Protein AF-0000000086891174 (afdb_homodimer)

Structure (mmCIF, N/CA/C/O backbone):
data_AF-0000000086891174-model_v1
#
loop_
_entity.id
_entity.type
_entity.pdbx_description
1 polymer 'Snake venom vascular endothelial growth factor toxin ICPP-like'
#
loop_
_atom_site.group_PDB
_atom_site.id
_atom_site.type_symbol
_atom_site.label_atom_id
_atom_site.label_alt_id
_atom_site.label_comp_id
_atom_site.label_asym_id
_atom_site.label_entity_id
_atom_site.label_seq_id
_atom_site.pdbx_PDB_ins_code
_atom_site.Cartn_x
_atom_site.Cartn_y
_atom_site.Cartn_z
_atom_site.occupancy
_atom_site.B_iso_or_equiv
_atom_site.auth_seq_id
_atom_site.auth_comp_id
_atom_site.auth_asym_id
_atom_site.auth_atom_id
_atom_site.pdbx_PDB_model_num
ATOM 1 N N . MET A 1 1 ? -93.25 -56.375 -44.312 1 25.72 1 MET A N 1
ATOM 2 C CA . MET A 1 1 ? -92.938 -55.219 -43.5 1 25.72 1 MET A CA 1
ATOM 3 C C . MET A 1 1 ? -91.688 -55.438 -42.688 1 25.72 1 MET A C 1
ATOM 5 O O . MET A 1 1 ? -90.812 -54.531 -42.594 1 25.72 1 MET A O 1
ATOM 9 N N . GLU A 1 2 ? -91.562 -56.312 -41.75 1 29.73 2 GLU A N 1
ATOM 10 C CA . GLU A 1 2 ? -91.062 -56.094 -40.406 1 29.73 2 GLU A CA 1
ATOM 11 C C . GLU A 1 2 ? -89.562 -56.312 -40.344 1 29.73 2 GLU A C 1
ATOM 13 O O . GLU A 1 2 ? -88.938 -55.875 -39.375 1 29.73 2 GLU A O 1
ATOM 18 N N . ARG A 1 3 ? -88.938 -57.156 -41.125 1 31.36 3 ARG A N 1
ATOM 19 C CA . ARG A 1 3 ? -87.875 -57.906 -40.469 1 31.36 3 ARG A CA 1
ATOM 20 C C . ARG A 1 3 ? -86.625 -57.094 -40.406 1 31.36 3 ARG A C 1
ATOM 22 O O . ARG A 1 3 ? -85.5 -57.656 -40.312 1 31.36 3 ARG A O 1
ATOM 29 N N . GLY A 1 4 ? -86.812 -55.688 -40.781 1 33.69 4 GLY A N 1
ATOM 30 C CA . GLY A 1 4 ? -85.438 -55.219 -41.062 1 33.69 4 GLY A CA 1
ATOM 31 C C . GLY A 1 4 ? -84.5 -55.406 -39.938 1 33.69 4 GLY A C 1
ATOM 32 O O . GLY A 1 4 ? -84.938 -55.5 -38.75 1 33.69 4 GLY A O 1
ATOM 33 N N . LEU A 1 5 ? -83.25 -55.938 -40.25 1 37.16 5 LEU A N 1
ATOM 34 C CA . LEU A 1 5 ? -82 -56.375 -39.688 1 37.16 5 LEU A CA 1
ATOM 35 C C . LEU A 1 5 ? -81.375 -55.312 -38.812 1 37.16 5 LEU A C 1
ATOM 37 O O . LEU A 1 5 ? -81.438 -54.125 -39.125 1 37.16 5 LEU A O 1
ATOM 41 N N . THR A 1 6 ? -81.062 -55.562 -37.5 1 34.69 6 THR A N 1
ATOM 42 C CA . THR A 1 6 ? -80.562 -55.156 -36.219 1 34.69 6 THR A CA 1
ATOM 43 C C . THR A 1 6 ? -79.125 -54.656 -36.344 1 34.69 6 THR A C 1
ATOM 45 O O . THR A 1 6 ? -78.5 -54.312 -35.344 1 34.69 6 THR A O 1
ATOM 48 N N . ARG A 1 7 ? -78.375 -54.594 -37.5 1 34.25 7 ARG A N 1
ATOM 49 C CA . ARG A 1 7 ? -76.938 -54.625 -37.188 1 34.25 7 ARG A CA 1
ATOM 50 C C . ARG A 1 7 ? -76.562 -53.438 -36.344 1 34.25 7 ARG A C 1
ATOM 52 O O . ARG A 1 7 ? -76.938 -52.312 -36.656 1 34.25 7 ARG A O 1
ATOM 59 N N . ARG A 1 8 ? -76.188 -53.594 -35 1 32.19 8 ARG A N 1
ATOM 60 C CA . ARG A 1 8 ? -75.562 -52.906 -33.906 1 32.19 8 ARG A CA 1
ATOM 61 C C . ARG A 1 8 ? -74.312 -52.188 -34.344 1 32.19 8 ARG A C 1
ATOM 63 O O . ARG A 1 8 ? -73.375 -52.812 -34.875 1 32.19 8 ARG A O 1
ATOM 70 N N . SER A 1 9 ? -74.375 -50.906 -34.969 1 36.09 9 SER A N 1
ATOM 71 C CA . SER A 1 9 ? -73.312 -49.969 -35.219 1 36.09 9 SER A CA 1
ATOM 72 C C . SER A 1 9 ? -72.438 -49.75 -33.969 1 36.09 9 SER A C 1
ATOM 74 O O . SER A 1 9 ? -72.938 -49.344 -32.906 1 36.09 9 SER A O 1
ATOM 76 N N . PHE A 1 10 ? -71.438 -50.562 -33.688 1 37.44 10 PHE A N 1
ATOM 77 C CA . PHE A 1 10 ? -70.375 -50.406 -32.719 1 37.44 10 PHE A CA 1
ATOM 78 C C . PHE A 1 10 ? -69.812 -49 -32.75 1 37.44 10 PHE A C 1
ATOM 80 O O . PHE A 1 10 ? -69.375 -48.5 -33.812 1 37.44 10 PHE A O 1
ATOM 87 N N . LEU A 1 11 ? -70.25 -48.031 -31.906 1 34.91 11 LEU A N 1
ATOM 88 C CA . LEU A 1 11 ? -69.812 -46.719 -31.422 1 34.91 11 LEU A CA 1
ATOM 89 C C . LEU A 1 11 ? -68.375 -46.75 -30.984 1 34.91 11 LEU A C 1
ATOM 91 O O . LEU A 1 11 ? -68 -47.375 -29.984 1 34.91 11 LEU A O 1
ATOM 95 N N . ARG A 1 12 ? -67.438 -46.875 -31.922 1 37.25 12 ARG A N 1
ATOM 96 C CA . ARG A 1 12 ? -66 -46.719 -31.609 1 37.25 12 ARG A CA 1
ATOM 97 C C . ARG A 1 12 ? -65.75 -45.375 -30.969 1 37.25 12 ARG A C 1
ATOM 99 O O . ARG A 1 12 ? -66 -44.312 -31.562 1 37.25 12 ARG A O 1
ATOM 106 N N . LEU A 1 13 ? -65.938 -45.156 -29.672 1 37.25 13 LEU A N 1
ATOM 107 C CA . LEU A 1 13 ? -65.5 -44.031 -28.875 1 37.25 13 LEU A CA 1
ATOM 108 C C . LEU A 1 13 ? -64 -43.812 -29.031 1 37.25 13 LEU A C 1
ATOM 110 O O . LEU A 1 13 ? -63.188 -44.656 -28.656 1 37.25 13 LEU A O 1
ATOM 114 N N . LEU A 1 14 ? -63.5 -43 -30.062 1 34.03 14 LEU A N 1
ATOM 115 C CA . LEU A 1 14 ? -62.188 -42.5 -30.344 1 34.03 14 LEU A CA 1
ATOM 116 C C . LEU A 1 14 ? -61.688 -41.625 -29.172 1 34.03 14 LEU A C 1
ATOM 118 O O . LEU A 1 14 ? -62.219 -40.562 -28.906 1 34.03 14 LEU A O 1
ATOM 122 N N . LEU A 1 15 ? -61.312 -42.188 -28 1 39.47 15 LEU A N 1
ATOM 123 C CA . LEU A 1 15 ? -60.688 -41.5 -26.906 1 39.47 15 LEU A CA 1
ATOM 124 C C . LEU A 1 15 ? -59.375 -40.844 -27.375 1 39.47 15 LEU A C 1
ATOM 126 O O . LEU A 1 15 ? -58.438 -41.531 -27.797 1 39.47 15 LEU A O 1
ATOM 130 N N . LEU A 1 16 ? -59.438 -39.594 -27.953 1 36.22 16 LEU A N 1
ATOM 131 C CA . LEU A 1 16 ? -58.281 -38.719 -28.281 1 36.22 16 LEU A CA 1
ATOM 132 C C . LEU A 1 16 ? -57.5 -38.375 -27.031 1 36.22 16 LEU A C 1
ATOM 134 O O . LEU A 1 16 ? -58.031 -37.656 -26.156 1 36.22 16 LEU A O 1
ATOM 138 N N . VAL A 1 17 ? -56.75 -39.281 -26.453 1 40.25 17 VAL A N 1
ATOM 139 C CA . VAL A 1 17 ? -55.844 -38.969 -25.375 1 40.25 17 VAL A CA 1
ATOM 140 C C . VAL A 1 17 ? -54.844 -37.875 -25.812 1 40.25 17 VAL A C 1
ATOM 142 O O . VAL A 1 17 ? -54.062 -38.094 -26.75 1 40.25 17 VAL A O 1
ATOM 145 N N . LEU A 1 18 ? -55.219 -36.562 -25.609 1 40.97 18 LEU A N 1
ATOM 146 C CA . LEU A 1 18 ? -54.344 -35.406 -25.734 1 40.97 18 LEU A CA 1
ATOM 147 C C . LEU A 1 18 ? -53.094 -35.531 -24.844 1 40.97 18 LEU A C 1
ATOM 149 O O . LEU A 1 18 ? -53.219 -35.594 -23.625 1 40.97 18 LEU A O 1
ATOM 153 N N . THR A 1 19 ? -52.156 -36.375 -25.234 1 43.88 19 THR A N 1
ATOM 154 C CA . THR A 1 19 ? -50.875 -36.438 -24.547 1 43.88 19 THR A CA 1
ATOM 155 C C . THR A 1 19 ? -50.156 -35.062 -24.641 1 43.88 19 THR A C 1
ATOM 157 O O . THR A 1 19 ? -49.75 -34.656 -25.734 1 43.88 19 THR A O 1
ATOM 160 N N . ALA A 1 20 ? -50.688 -34 -24.078 1 42.69 20 ALA A N 1
ATOM 161 C CA . ALA A 1 20 ? -49.844 -32.781 -23.953 1 42.69 20 ALA A CA 1
ATOM 162 C C . ALA A 1 20 ? -48.562 -33.062 -23.219 1 42.69 20 ALA A C 1
ATOM 164 O O . ALA A 1 20 ? -48.562 -33.406 -22.031 1 42.69 20 ALA A O 1
ATOM 165 N N . ILE A 1 21 ? -47.625 -33.812 -23.891 1 44.72 21 ILE A N 1
ATOM 166 C CA . ILE A 1 21 ? -46.281 -33.938 -23.359 1 44.72 21 ILE A CA 1
ATOM 167 C C . ILE A 1 21 ? -45.719 -32.531 -23.062 1 44.72 21 ILE A C 1
ATOM 169 O O . ILE A 1 21 ? -45.688 -31.672 -23.938 1 44.72 21 ILE A O 1
ATOM 173 N N . GLY A 1 22 ? -46.125 -31.953 -21.875 1 45.16 22 GLY A N 1
ATOM 174 C CA . GLY A 1 22 ? -45.438 -30.766 -21.375 1 45.16 22 GLY A CA 1
ATOM 175 C C . GLY A 1 22 ? -43.938 -30.812 -21.578 1 45.16 22 GLY A C 1
ATOM 176 O O . GLY A 1 22 ? -43.25 -31.703 -21.062 1 45.16 22 GLY A O 1
ATOM 177 N N . GLN A 1 23 ? -43.5 -30.422 -22.828 1 49 23 GLN A N 1
ATOM 178 C CA . GLN A 1 23 ? -42.062 -30.188 -23.047 1 49 23 GLN A CA 1
ATOM 179 C C . GLN A 1 23 ? -41.5 -29.234 -22 1 49 23 GLN A C 1
ATOM 181 O O . GLN A 1 23 ? -41.938 -28.078 -21.906 1 49 23 GLN A O 1
ATOM 186 N N . THR A 1 24 ? -41.375 -29.641 -20.766 1 49.69 24 THR A N 1
ATOM 187 C CA . THR A 1 24 ? -40.562 -28.781 -19.938 1 49.69 24 THR A CA 1
ATOM 188 C C . THR A 1 24 ? -39.219 -28.5 -20.594 1 49.69 24 THR A C 1
ATOM 190 O O . THR A 1 24 ? -38.531 -29.422 -21 1 49.69 24 THR A O 1
ATOM 193 N N . SER A 1 25 ? -39.188 -27.547 -21.516 1 52.09 25 SER A N 1
ATOM 194 C CA . SER A 1 25 ? -37.875 -27.078 -21.922 1 52.09 25 SER A CA 1
ATOM 195 C C . SER A 1 25 ? -36.938 -26.922 -20.734 1 52.09 25 SER A C 1
ATOM 197 O O . SER A 1 25 ? -37.344 -26.375 -19.703 1 52.09 25 SER A O 1
ATOM 199 N N . PRO A 1 26 ? -36.062 -27.922 -20.562 1 53.62 26 PRO A N 1
ATOM 200 C CA . PRO A 1 26 ? -35.062 -27.625 -19.516 1 53.62 26 PRO A CA 1
ATOM 201 C C . PRO A 1 26 ? -34.469 -26.219 -19.656 1 53.62 26 PRO A C 1
ATOM 203 O O . PRO A 1 26 ? -34.375 -25.688 -20.766 1 53.62 26 PRO A O 1
ATOM 206 N N . ALA A 1 27 ? -34.812 -25.297 -18.75 1 50.5 27 ALA A N 1
ATOM 207 C CA . ALA A 1 27 ? -34.125 -24 -18.641 1 50.5 27 ALA A CA 1
ATOM 208 C C . ALA A 1 27 ? -32.594 -24.188 -18.734 1 50.5 27 ALA A C 1
ATOM 210 O O . ALA A 1 27 ? -32.062 -25.109 -18.141 1 50.5 27 ALA A O 1
ATOM 211 N N . PRO A 1 28 ? -32.062 -23.797 -19.891 1 49.5 28 PRO A N 1
ATOM 212 C CA . PRO A 1 28 ? -30.578 -23.812 -19.844 1 49.5 28 PRO A CA 1
ATOM 213 C C . PRO A 1 28 ? -30.031 -23.203 -18.547 1 49.5 28 PRO A C 1
ATOM 215 O O . PRO A 1 28 ? -30.54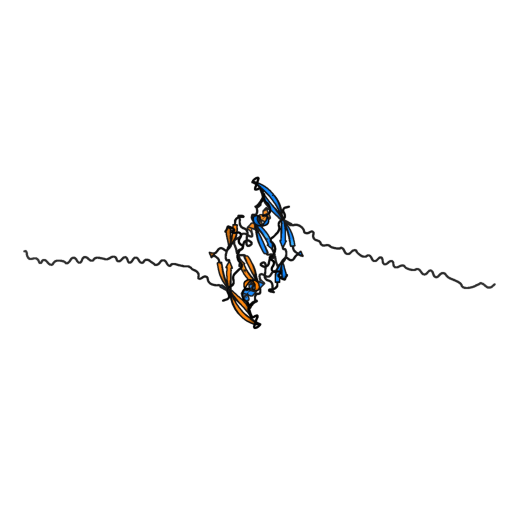7 -22.188 -18.078 1 49.5 28 PRO A O 1
ATOM 218 N N . THR A 1 29 ? -29.844 -24.031 -17.516 1 45.41 29 THR A N 1
ATOM 219 C CA . THR A 1 29 ? -29 -23.484 -16.469 1 45.41 29 THR A CA 1
ATOM 220 C C . THR A 1 29 ? -27.734 -22.844 -17.047 1 45.41 29 THR A C 1
ATOM 222 O O . THR A 1 29 ? -26.875 -23.547 -17.578 1 45.41 29 THR A O 1
ATOM 225 N N . HIS A 1 30 ? -27.828 -21.734 -17.797 1 42.59 30 HIS A N 1
ATOM 226 C CA . HIS A 1 30 ? -26.578 -21 -18.031 1 42.59 30 HIS A CA 1
ATOM 227 C C . HIS A 1 30 ? -25.781 -20.859 -16.734 1 42.59 30 HIS A C 1
ATOM 229 O O . HIS A 1 30 ? -26.078 -20 -15.906 1 42.59 30 HIS A O 1
ATOM 235 N N . SER A 1 31 ? -25.531 -21.938 -16.062 1 40.53 31 SER A N 1
ATOM 236 C CA . SER A 1 31 ? -24.453 -21.625 -15.117 1 40.53 31 SER A CA 1
ATOM 237 C C . SER A 1 31 ? -23.297 -20.938 -15.812 1 40.53 31 SER A C 1
ATOM 239 O O . SER A 1 31 ? -22.516 -21.578 -16.516 1 40.53 31 SER A O 1
ATOM 241 N N . ASP A 1 32 ? -23.5 -19.859 -16.469 1 40.72 32 ASP A N 1
ATOM 242 C CA . ASP A 1 32 ? -22.328 -19.047 -16.781 1 40.72 32 ASP A CA 1
ATOM 243 C C . ASP A 1 32 ? -21.281 -19.156 -15.688 1 40.72 32 ASP A C 1
ATOM 245 O O . ASP A 1 32 ? -21.125 -18.25 -14.867 1 40.72 32 ASP A O 1
ATOM 249 N N . HIS A 1 33 ? -21.219 -20.266 -14.977 1 43.16 33 HIS A N 1
ATOM 250 C CA . HIS A 1 33 ? -19.953 -20.328 -14.234 1 43.16 33 HIS A CA 1
ATOM 251 C C . HIS A 1 33 ? -18.766 -20.172 -15.164 1 43.16 33 HIS A C 1
ATOM 253 O O . HIS A 1 33 ? -18.406 -21.094 -15.906 1 43.16 33 HIS A O 1
ATOM 259 N N . ARG A 1 34 ? -18.516 -19.047 -15.867 1 44.62 34 ARG A N 1
ATOM 260 C CA . ARG A 1 34 ? -17.188 -18.875 -16.453 1 44.62 34 ARG A CA 1
ATOM 261 C C . ARG A 1 34 ? -16.141 -19.656 -15.688 1 44.62 34 ARG A C 1
ATOM 263 O O . ARG A 1 34 ? -16.016 -19.516 -14.469 1 44.62 34 ARG A O 1
ATOM 270 N N . PRO A 1 35 ? -15.789 -20.844 -16 1 47.94 35 PRO A N 1
ATOM 271 C CA . PRO A 1 35 ? -14.68 -21.484 -15.305 1 47.94 35 PRO A CA 1
ATOM 272 C C . PRO A 1 35 ? -13.641 -20.5 -14.789 1 47.94 35 PRO A C 1
ATOM 274 O O . PRO A 1 35 ? -13.391 -19.469 -15.43 1 47.94 35 PRO A O 1
ATOM 277 N N . LEU A 1 36 ? -13.477 -20.312 -13.516 1 53.19 36 LEU A N 1
ATOM 278 C CA . LEU A 1 36 ? -12.375 -19.547 -12.961 1 53.19 36 LEU A CA 1
ATOM 279 C C . LEU A 1 36 ? -11.133 -19.656 -13.844 1 53.19 36 LEU A C 1
ATOM 281 O O . LEU A 1 36 ? -10.469 -20.688 -13.859 1 53.19 36 LEU A O 1
ATOM 285 N N . GLU A 1 37 ? -11.258 -19.328 -15.156 1 60 37 GLU A N 1
ATOM 286 C CA . GLU A 1 37 ? -10.102 -19.328 -16.047 1 60 37 GLU A CA 1
ATOM 287 C C . GLU A 1 37 ? -8.844 -18.875 -15.32 1 60 37 GLU A C 1
ATOM 289 O O . GLU A 1 37 ? -8.797 -17.766 -14.781 1 60 37 GLU A O 1
ATOM 294 N N . THR A 1 38 ? -8.094 -19.844 -14.836 1 79.62 38 THR A N 1
ATOM 295 C CA . THR A 1 38 ? -6.797 -19.547 -14.234 1 79.62 38 THR A CA 1
ATOM 296 C C . THR A 1 38 ? -5.859 -18.906 -15.25 1 79.62 38 THR A C 1
ATOM 298 O O . THR A 1 38 ? -5.578 -19.484 -16.297 1 79.62 38 THR A O 1
ATOM 301 N N . LYS A 1 39 ? -5.602 -17.656 -15.188 1 91.19 39 LYS A N 1
ATOM 302 C CA . LYS A 1 39 ? -4.652 -16.938 -16.016 1 91.19 39 LYS A CA 1
ATOM 303 C C . LYS A 1 39 ? -3.219 -17.375 -15.734 1 91.19 39 LYS A C 1
ATOM 305 O O . LYS A 1 39 ? -2.783 -17.391 -14.586 1 91.19 39 LYS A O 1
ATOM 310 N N . ARG A 1 40 ? -2.566 -17.859 -16.859 1 96 40 ARG A N 1
ATOM 311 C CA . ARG A 1 40 ? -1.153 -18.188 -16.734 1 96 40 ARG A CA 1
ATOM 312 C C . ARG A 1 40 ? -0.271 -17.062 -17.25 1 96 40 ARG A C 1
ATOM 314 O O . ARG A 1 40 ? -0.471 -16.547 -18.344 1 96 40 ARG A O 1
ATOM 321 N N . THR A 1 41 ? 0.649 -16.672 -16.438 1 98 41 THR A N 1
ATOM 322 C CA . THR A 1 41 ? 1.601 -15.617 -16.781 1 98 41 THR A CA 1
ATOM 323 C C . THR A 1 41 ? 3.025 -16.156 -16.812 1 98 41 THR A C 1
ATOM 325 O O . THR A 1 41 ? 3.555 -16.594 -15.781 1 98 41 THR A O 1
ATOM 328 N N . HIS A 1 42 ? 3.65 -16.062 -17.938 1 98.31 42 HIS A N 1
ATOM 329 C CA . HIS A 1 42 ? 4.984 -16.609 -18.109 1 98.31 42 HIS A CA 1
ATOM 330 C C . HIS A 1 42 ? 6.047 -15.727 -17.469 1 98.31 42 HIS A C 1
ATOM 332 O O . HIS A 1 42 ? 5.805 -14.547 -17.219 1 98.31 42 HIS A O 1
ATOM 338 N N . LEU A 1 43 ? 7.23 -16.344 -17.312 1 98.56 43 LEU A N 1
ATOM 339 C CA . LEU A 1 43 ? 8.336 -15.703 -16.594 1 98.56 43 LEU A CA 1
ATOM 340 C C . LEU A 1 43 ? 8.633 -14.328 -17.172 1 98.56 43 LEU A C 1
ATOM 342 O O . LEU A 1 43 ? 8.797 -13.359 -16.422 1 98.56 43 LEU A O 1
ATOM 346 N N . HIS A 1 44 ? 8.695 -14.258 -18.453 1 98.25 44 HIS A N 1
ATOM 347 C CA . HIS A 1 44 ? 9.023 -12.984 -19.078 1 98.25 44 HIS A CA 1
ATOM 348 C C . HIS A 1 44 ? 8.016 -11.906 -18.719 1 98.25 44 HIS A C 1
ATOM 350 O O . HIS A 1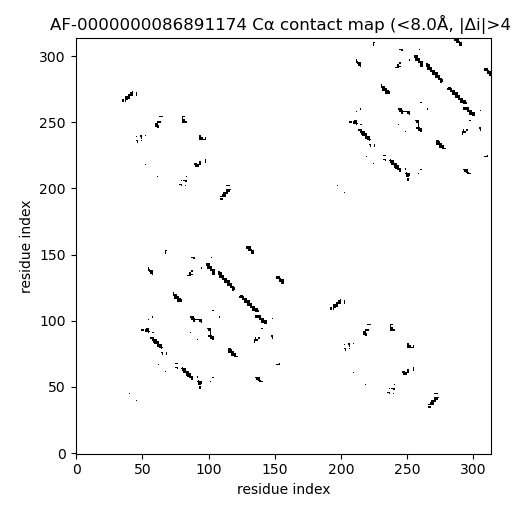 44 ? 8.391 -10.766 -18.422 1 98.25 44 HIS A O 1
ATOM 356 N N . THR A 1 45 ? 6.758 -12.219 -18.703 1 98.38 45 THR A N 1
ATOM 357 C CA . THR A 1 45 ? 5.703 -11.266 -18.359 1 98.38 45 THR A CA 1
ATOM 358 C C . THR A 1 45 ? 5.762 -10.906 -16.875 1 98.38 45 THR A C 1
ATOM 360 O O . THR A 1 45 ? 5.523 -9.758 -16.5 1 98.38 45 THR A O 1
ATOM 363 N N . VAL A 1 46 ? 6.09 -11.898 -16.047 1 98.62 46 VAL A N 1
ATOM 364 C CA . VAL A 1 46 ? 6.238 -11.641 -14.625 1 98.62 46 VAL A CA 1
ATOM 365 C C . VAL A 1 46 ? 7.379 -10.648 -14.398 1 98.62 46 VAL A C 1
ATOM 367 O O . VAL A 1 46 ? 7.23 -9.688 -13.641 1 98.62 46 VAL A O 1
ATOM 370 N N . LEU A 1 47 ? 8.453 -10.898 -15.102 1 98.62 47 LEU A N 1
ATOM 371 C CA . LEU A 1 47 ? 9.617 -10.031 -14.969 1 98.62 47 LEU A CA 1
ATOM 372 C C . LEU A 1 47 ? 9.305 -8.625 -15.484 1 98.62 47 LEU A C 1
ATOM 374 O O . LEU A 1 47 ? 9.789 -7.637 -14.922 1 98.62 47 LEU A O 1
ATOM 378 N N . GLU A 1 48 ? 8.492 -8.547 -16.531 1 98.5 48 GLU A N 1
ATOM 379 C CA . GLU A 1 48 ? 8.078 -7.25 -17.062 1 98.5 48 GLU A CA 1
ATOM 380 C C . GLU A 1 48 ? 7.262 -6.465 -16.047 1 98.5 48 GLU A C 1
ATOM 382 O O . GLU A 1 48 ? 7.43 -5.25 -15.906 1 98.5 48 GLU A O 1
ATOM 387 N N . ALA A 1 49 ? 6.398 -7.113 -15.328 1 98.5 49 ALA A N 1
ATOM 388 C CA . ALA A 1 49 ? 5.594 -6.461 -14.305 1 98.5 49 ALA A CA 1
ATOM 389 C C . ALA A 1 49 ? 6.477 -5.863 -13.211 1 98.5 49 ALA A C 1
ATOM 391 O O . ALA A 1 49 ? 6.203 -4.766 -12.719 1 98.5 49 ALA A O 1
ATOM 392 N N . THR A 1 50 ? 7.539 -6.574 -12.867 1 98.44 50 THR A N 1
ATOM 393 C CA . THR A 1 50 ? 8.469 -6.07 -11.859 1 98.44 50 THR A CA 1
ATOM 394 C C . THR A 1 50 ? 9.18 -4.82 -12.359 1 98.44 50 THR A C 1
ATOM 396 O O . THR A 1 50 ? 9.359 -3.857 -11.609 1 98.44 50 THR A O 1
ATOM 399 N N . LYS A 1 51 ? 9.531 -4.84 -13.609 1 98.06 51 LYS A N 1
ATOM 400 C CA . LYS A 1 51 ? 10.227 -3.707 -14.203 1 98.06 51 LYS A CA 1
ATOM 401 C C . LYS A 1 51 ? 9.336 -2.469 -14.25 1 98.06 51 LYS A C 1
ATOM 403 O O . LYS A 1 51 ? 9.828 -1.34 -14.203 1 98.06 51 LYS A O 1
ATOM 408 N N . ASN A 1 52 ? 8.086 -2.689 -14.344 1 98.38 52 ASN A N 1
ATOM 409 C CA . ASN A 1 52 ? 7.129 -1.594 -14.445 1 98.38 52 ASN A CA 1
ATOM 410 C C . ASN A 1 52 ? 6.703 -1.089 -13.07 1 98.38 52 ASN A C 1
ATOM 412 O O . ASN A 1 52 ? 5.938 -0.127 -12.961 1 98.38 52 ASN A O 1
ATOM 416 N N . PHE A 1 53 ? 7.172 -1.725 -12.008 1 98.81 53 PHE A N 1
ATOM 417 C CA . PHE A 1 53 ? 6.809 -1.338 -10.648 1 98.81 53 PHE A CA 1
ATOM 418 C C . PHE A 1 53 ? 8.023 -1.382 -9.734 1 98.81 53 PHE A C 1
ATOM 420 O O . PHE A 1 53 ? 7.98 -1.999 -8.664 1 98.81 53 PHE A O 1
ATOM 427 N N . ILE A 1 54 ? 9.07 -0.785 -10.156 1 98.88 54 ILE A N 1
ATOM 428 C CA . ILE A 1 54 ? 10.312 -0.728 -9.391 1 98.88 54 ILE A CA 1
ATOM 429 C C . ILE A 1 54 ? 10.172 0.301 -8.266 1 98.88 54 ILE A C 1
ATOM 431 O O . ILE A 1 54 ? 9.383 1.24 -8.375 1 98.88 54 ILE A O 1
ATOM 435 N N . CYS A 1 55 ? 10.898 0.105 -7.258 1 98.88 55 CYS A N 1
ATOM 436 C CA . CYS A 1 55 ? 10.992 1.053 -6.152 1 98.88 55 CYS A CA 1
ATOM 437 C C . CYS A 1 55 ? 11.719 2.32 -6.578 1 98.88 55 CYS A C 1
ATOM 439 O O . CYS A 1 55 ? 12.938 2.314 -6.746 1 98.88 55 CYS A O 1
ATOM 441 N N . LYS A 1 56 ? 10.953 3.357 -6.719 1 98.62 56 LYS A N 1
ATOM 442 C CA . LYS A 1 56 ? 11.539 4.621 -7.156 1 98.62 56 LYS A CA 1
ATOM 443 C C . LYS A 1 56 ? 10.719 5.809 -6.652 1 98.62 56 LYS A C 1
ATOM 445 O O . LYS A 1 56 ? 11.25 6.695 -5.98 1 98.62 56 LYS A O 1
ATOM 450 N N . LYS A 1 57 ? 9.445 5.766 -6.953 1 98.25 57 LYS A N 1
ATOM 451 C CA . LYS A 1 57 ? 8.531 6.832 -6.555 1 98.25 57 LYS A CA 1
ATOM 452 C C . LYS A 1 57 ? 7.641 6.395 -5.395 1 98.25 57 LYS A C 1
ATOM 454 O O . LYS A 1 57 ? 7.312 5.211 -5.27 1 98.25 57 LYS A O 1
ATOM 459 N N . SER A 1 58 ? 7.27 7.359 -4.602 1 98.69 58 SER A N 1
ATOM 460 C CA . SER A 1 58 ? 6.328 7.062 -3.527 1 98.69 58 SER A CA 1
ATOM 461 C C . SER A 1 58 ? 4.957 6.68 -4.078 1 98.69 58 SER A C 1
ATOM 463 O O . SER A 1 58 ? 4.645 6.98 -5.23 1 98.69 58 SER A O 1
ATOM 465 N N . GLN A 1 59 ? 4.207 5.945 -3.26 1 98.69 59 GLN A N 1
ATOM 466 C CA . GLN A 1 59 ? 2.865 5.488 -3.617 1 98.69 59 GLN A CA 1
ATOM 467 C C . GLN A 1 59 ? 1.808 6.16 -2.746 1 98.69 59 GLN A C 1
ATOM 469 O O . GLN A 1 59 ? 2.033 6.395 -1.557 1 98.69 59 GLN A O 1
ATOM 474 N N . PRO A 1 60 ? 0.682 6.461 -3.373 1 98.75 60 PRO A N 1
ATOM 475 C CA . PRO A 1 60 ? -0.399 6.965 -2.523 1 98.75 60 PRO A CA 1
ATOM 476 C C . PRO A 1 60 ? -0.972 5.895 -1.597 1 98.75 60 PRO A C 1
ATOM 478 O O . PRO A 1 60 ? -1.156 4.75 -2.012 1 98.75 60 PRO A O 1
ATOM 481 N N . ARG A 1 61 ? -1.186 6.266 -0.38 1 98.69 61 ARG A N 1
ATOM 482 C CA . ARG A 1 61 ? -1.843 5.441 0.627 1 98.69 61 ARG A CA 1
ATOM 483 C C . ARG A 1 61 ? -2.924 6.227 1.359 1 98.69 61 ARG A C 1
ATOM 485 O O . ARG A 1 61 ? -2.732 7.402 1.685 1 98.69 61 ARG A O 1
ATOM 492 N N . ALA A 1 62 ? -4 5.551 1.565 1 98.69 62 ALA A N 1
ATOM 493 C CA . ALA A 1 62 ? -5.082 6.156 2.338 1 98.69 62 ALA A CA 1
ATOM 494 C C . ALA A 1 62 ? -4.945 5.828 3.822 1 98.69 62 ALA A C 1
ATOM 496 O O . ALA A 1 62 ? -4.73 4.672 4.191 1 98.69 62 ALA A O 1
ATOM 497 N N . TYR A 1 63 ? -5.109 6.828 4.645 1 97.81 63 TYR A N 1
ATOM 498 C CA . TYR A 1 63 ? -5.078 6.641 6.09 1 97.81 63 TYR A CA 1
ATOM 499 C C . TYR A 1 63 ? -6.312 7.246 6.746 1 97.81 63 TYR A C 1
ATOM 501 O O . TYR A 1 63 ? -6.648 8.406 6.496 1 97.81 63 TYR A O 1
ATOM 509 N N . SER A 1 64 ? -6.914 6.457 7.613 1 96.75 64 SER A N 1
ATOM 510 C CA . SER A 1 64 ? -8.023 6.969 8.414 1 96.75 64 SER A CA 1
ATOM 511 C C . SER A 1 64 ? -7.535 7.969 9.461 1 96.75 64 SER A C 1
ATOM 513 O O . SER A 1 64 ? -6.645 7.656 10.25 1 96.75 64 SER A O 1
ATOM 515 N N . LEU A 1 65 ? -8.211 9.117 9.484 1 96.94 65 LEU A N 1
ATOM 516 C CA . LEU A 1 65 ? -7.828 10.109 10.484 1 96.94 65 LEU A CA 1
ATOM 517 C C . LEU A 1 65 ? -8.195 9.641 11.883 1 96.94 65 LEU A C 1
ATOM 519 O O . LEU A 1 65 ? -7.523 9.992 12.859 1 96.94 65 LEU A O 1
ATOM 523 N N . MET A 1 66 ? -9.234 8.844 11.914 1 93.38 66 MET A N 1
ATOM 524 C CA . MET A 1 66 ? -9.602 8.273 13.203 1 93.38 66 MET A CA 1
ATOM 525 C C . MET A 1 66 ? -8.484 7.402 13.758 1 93.38 66 MET A C 1
ATOM 527 O O . MET A 1 66 ? -8.172 7.465 14.953 1 93.38 66 MET A O 1
ATOM 531 N N . ASP A 1 67 ? -7.84 6.645 12.898 1 92.06 67 ASP A N 1
ATOM 532 C CA . ASP A 1 67 ? -6.75 5.77 13.312 1 92.06 67 ASP A CA 1
ATOM 533 C C . ASP A 1 67 ? -5.496 6.57 13.648 1 92.06 67 ASP A C 1
ATOM 535 O O . ASP A 1 67 ? -4.773 6.242 14.594 1 92.06 67 ASP A O 1
ATOM 539 N N . LEU A 1 68 ? -5.27 7.645 12.898 1 94.38 68 LEU A N 1
ATOM 540 C CA . LEU A 1 68 ? -4.043 8.414 13.07 1 94.38 68 LEU A CA 1
ATOM 541 C C . LEU A 1 68 ? -4.129 9.305 14.305 1 94.38 68 LEU A C 1
ATOM 543 O O . LEU A 1 68 ? -3.104 9.68 14.875 1 94.38 68 LEU A O 1
ATOM 547 N N . MET A 1 69 ? -5.312 9.633 14.758 1 91.88 69 MET A N 1
ATOM 548 C CA . MET A 1 69 ? -5.484 10.609 15.828 1 91.88 69 MET A CA 1
ATOM 549 C C . MET A 1 69 ? -6.16 9.977 17.047 1 91.88 69 MET A C 1
ATOM 551 O O . MET A 1 69 ? -6.902 10.648 17.766 1 91.88 69 MET A O 1
ATOM 555 N N . GLN A 1 70 ? -6.008 8.766 17.219 1 83.81 70 GLN A N 1
ATOM 556 C CA . GLN A 1 70 ? -6.66 8.023 18.281 1 83.81 70 GLN A CA 1
ATOM 557 C C . GLN A 1 70 ? -6.195 8.516 19.656 1 83.81 70 GLN A C 1
ATOM 559 O O . GLN A 1 70 ? -6.859 8.266 20.672 1 83.81 70 GLN A O 1
ATOM 564 N N . HIS A 1 71 ? -5.23 9.273 19.734 1 81.38 71 HIS A N 1
ATOM 565 C CA . HIS A 1 71 ? -4.684 9.719 21.016 1 81.38 71 HIS A CA 1
ATOM 566 C C . HIS A 1 71 ? -5.449 10.922 21.547 1 81.38 71 HIS A C 1
ATOM 568 O O . HIS A 1 71 ? -5.238 11.344 22.688 1 81.38 71 HIS A O 1
ATOM 574 N N . LEU A 1 72 ? -6.391 11.469 20.812 1 83 72 LEU A N 1
ATOM 575 C CA . LEU A 1 72 ? -7.172 12.625 21.234 1 83 72 LEU A CA 1
ATOM 576 C C . LEU A 1 72 ? -8.469 12.188 21.906 1 83 72 LEU A C 1
ATOM 578 O O . LEU A 1 72 ? -9.352 11.617 21.266 1 83 72 LEU A O 1
ATOM 582 N N . PRO A 1 73 ? -8.648 12.406 23.188 1 79.38 73 PRO A N 1
ATOM 583 C CA . PRO A 1 73 ? -9.781 11.867 23.938 1 79.38 73 PRO A CA 1
ATOM 584 C C . PRO A 1 73 ? -11.086 12.625 23.656 1 79.38 73 PRO A C 1
ATOM 586 O O . PRO A 1 73 ? -12.172 12.039 23.734 1 79.38 73 PRO A O 1
ATOM 589 N N . SER A 1 74 ? -10.977 13.82 23.328 1 87.75 74 SER A N 1
ATOM 590 C CA . SER A 1 74 ? -12.227 14.578 23.312 1 87.75 74 SER A CA 1
ATOM 591 C C . SER A 1 74 ? -12.508 15.156 21.938 1 87.75 74 SER A C 1
ATOM 593 O O . SER A 1 74 ? -13.43 15.961 21.766 1 87.75 74 SER A O 1
ATOM 595 N N . GLU A 1 75 ? -11.719 14.781 21.016 1 91.5 75 GLU A N 1
ATOM 596 C CA . GLU A 1 75 ? -11.93 15.305 19.672 1 91.5 75 GLU A CA 1
ATOM 597 C C . GLU A 1 75 ? -11.75 14.203 18.625 1 91.5 75 GLU A C 1
ATOM 599 O O . GLU A 1 75 ? -11.117 13.18 18.875 1 91.5 75 GLU A O 1
ATOM 604 N N . SER A 1 76 ? -12.438 14.453 17.547 1 91.62 76 SER A N 1
ATOM 605 C CA . SER A 1 76 ? -12.305 13.516 16.438 1 91.62 76 SER A CA 1
ATOM 606 C C . SER A 1 76 ? -12.305 14.25 15.094 1 91.62 76 SER A C 1
ATOM 608 O O . SER A 1 76 ? -13.008 15.242 14.922 1 91.62 76 SER A O 1
ATOM 610 N N . ALA A 1 77 ? -11.422 13.719 14.289 1 93.62 77 ALA A N 1
ATOM 611 C CA . ALA A 1 77 ? -11.453 14.258 12.938 1 93.62 77 ALA A CA 1
ATOM 612 C C . ALA A 1 77 ? -12.742 13.875 12.219 1 93.62 77 ALA A C 1
ATOM 614 O O . ALA A 1 77 ? -13.156 12.719 12.25 1 93.62 77 ALA A O 1
ATOM 615 N N . ARG A 1 78 ? -13.336 14.867 11.609 1 91.88 78 ARG A N 1
ATOM 616 C CA . ARG A 1 78 ? -14.609 14.641 10.945 1 91.88 78 ARG A CA 1
ATOM 617 C C . ARG A 1 78 ? -14.445 14.664 9.43 1 91.88 78 ARG A C 1
ATOM 619 O O . ARG A 1 78 ? -15.031 13.844 8.719 1 91.88 78 ARG A O 1
ATOM 626 N N . ARG A 1 79 ? -13.703 15.68 9 1 96.62 79 ARG A N 1
ATOM 627 C CA . ARG A 1 79 ? -13.453 15.812 7.57 1 96.62 79 ARG A CA 1
ATOM 628 C C . ARG A 1 79 ? -12.008 16.203 7.293 1 96.62 79 ARG A C 1
ATOM 630 O O . ARG A 1 79 ? -11.5 17.172 7.871 1 96.62 79 ARG A O 1
ATOM 637 N N . PRO A 1 80 ? -11.477 15.5 6.184 1 98.12 80 PRO A N 1
ATOM 638 C CA . PRO A 1 80 ? -11.922 14.242 5.578 1 98.12 80 PRO A CA 1
ATOM 639 C C . PRO A 1 80 ? -11.852 13.062 6.543 1 98.12 80 PRO A C 1
ATOM 641 O O . PRO A 1 80 ? -11.297 13.188 7.641 1 98.12 80 PRO A O 1
ATOM 644 N N . VAL A 1 81 ? -12.523 11.953 6.203 1 97.88 81 VAL A N 1
ATOM 645 C CA . VAL A 1 81 ? -12.414 10.711 6.961 1 97.88 81 VAL A CA 1
ATOM 646 C C . VAL A 1 81 ? -11.016 10.117 6.785 1 97.88 81 VAL A C 1
ATOM 648 O O . VAL A 1 81 ? -10.414 9.641 7.75 1 97.88 81 VAL A O 1
ATOM 651 N N . TYR A 1 82 ? -10.586 10.195 5.605 1 98.31 82 TYR A N 1
ATOM 652 C CA . TYR A 1 82 ? -9.258 9.711 5.238 1 98.31 82 TYR A CA 1
ATOM 653 C C . TYR A 1 82 ? -8.398 10.836 4.672 1 98.31 82 TYR A C 1
ATOM 655 O O . TYR A 1 82 ? -8.93 11.812 4.133 1 98.31 82 TYR A O 1
ATOM 663 N N . ILE A 1 83 ? -7.105 10.648 4.805 1 98.56 83 ILE A N 1
ATOM 664 C CA . ILE A 1 83 ? -6.168 11.453 4.035 1 98.56 83 ILE A CA 1
ATOM 665 C C . ILE A 1 83 ? -5.285 10.547 3.178 1 98.56 83 ILE A C 1
ATOM 667 O O . ILE A 1 83 ? -5.113 9.367 3.49 1 98.56 83 ILE A O 1
ATOM 671 N N . VAL A 1 84 ? -4.793 11.133 2.078 1 98.75 84 VAL A N 1
ATOM 672 C CA . VAL A 1 84 ? -3.932 10.398 1.163 1 98.75 84 VAL A CA 1
ATOM 673 C C . VAL A 1 84 ? -2.496 10.906 1.284 1 98.75 84 VAL A C 1
ATOM 675 O O . VAL A 1 84 ? -2.232 12.094 1.102 1 98.75 84 VAL A O 1
ATOM 678 N N . LEU A 1 85 ? -1.613 9.984 1.602 1 98.5 85 LEU A N 1
ATOM 679 C CA . LEU A 1 85 ? -0.216 10.352 1.802 1 98.5 85 LEU A CA 1
ATOM 680 C C . LEU A 1 85 ? 0.687 9.625 0.815 1 98.5 85 LEU A C 1
ATOM 682 O O . LEU A 1 85 ? 0.373 8.508 0.389 1 98.5 85 LEU A O 1
ATOM 686 N N . LYS A 1 86 ? 1.758 10.281 0.452 1 98.44 86 LYS A N 1
ATOM 687 C CA . LYS A 1 86 ? 2.824 9.633 -0.309 1 98.44 86 LYS A CA 1
ATOM 688 C C . LYS A 1 86 ? 3.723 8.797 0.6 1 98.44 86 LYS A C 1
ATOM 690 O O . LYS A 1 86 ? 4.305 9.32 1.555 1 98.44 86 LYS A O 1
ATOM 695 N N . ARG A 1 87 ? 3.898 7.484 0.263 1 98.5 87 ARG A N 1
ATOM 696 C CA . ARG A 1 87 ? 4.602 6.59 1.18 1 98.5 87 ARG A CA 1
ATOM 697 C C . ARG A 1 87 ? 5.539 5.66 0.423 1 98.5 87 ARG A C 1
ATOM 699 O O . ARG A 1 87 ? 5.227 5.215 -0.682 1 98.5 87 ARG A O 1
ATOM 706 N N . CYS A 1 88 ? 6.609 5.469 1.072 1 98.44 88 CYS A N 1
ATOM 707 C CA . CYS A 1 88 ? 7.559 4.426 0.691 1 98.44 88 CYS A CA 1
ATOM 708 C C . CYS A 1 88 ? 7.617 3.328 1.748 1 98.44 88 CYS A C 1
ATOM 710 O O . CYS A 1 88 ? 8.031 3.576 2.883 1 98.44 88 CYS A O 1
ATOM 712 N N . ASP A 1 89 ? 7.109 2.148 1.424 1 96.88 89 ASP A N 1
ATOM 713 C CA . ASP A 1 89 ? 7.156 0.987 2.305 1 96.88 89 ASP A CA 1
ATOM 714 C C . ASP A 1 89 ? 7.609 -0.26 1.548 1 96.88 89 ASP A C 1
ATOM 716 O O . ASP A 1 89 ? 7.941 -0.186 0.363 1 96.88 89 ASP A O 1
ATOM 720 N N . SER A 1 90 ? 7.648 -1.356 2.236 1 96.44 90 SER A N 1
ATOM 721 C CA . SER A 1 90 ? 8.188 -2.578 1.649 1 96.44 90 SER A CA 1
ATOM 722 C C . SER A 1 90 ? 7.348 -3.045 0.468 1 96.44 90 SER A C 1
ATOM 724 O O . SER A 1 90 ? 7.781 -3.889 -0.318 1 96.44 90 SER A O 1
ATOM 726 N N . TYR A 1 91 ? 6.117 -2.443 0.265 1 97.81 91 TYR A N 1
ATOM 727 C CA . TYR A 1 91 ? 5.207 -2.875 -0.792 1 97.81 91 TYR A CA 1
ATOM 728 C C . TYR A 1 91 ? 5.141 -1.84 -1.909 1 97.81 91 TYR A C 1
ATOM 730 O O . TYR A 1 91 ? 4.422 -2.027 -2.895 1 97.81 91 TYR A O 1
ATOM 738 N N . ALA A 1 92 ? 5.918 -0.804 -1.845 1 98.56 92 ALA A N 1
ATOM 739 C CA . ALA A 1 92 ? 5.773 0.365 -2.709 1 98.56 92 ALA A CA 1
ATOM 740 C C . ALA A 1 92 ? 6.512 0.164 -4.031 1 98.56 92 ALA A C 1
ATOM 742 O O . ALA A 1 92 ? 6.438 1.01 -4.926 1 98.56 92 ALA A O 1
ATOM 743 N N . GLY A 1 93 ? 7.254 -0.983 -4.16 1 98.81 93 GLY A N 1
ATOM 744 C CA . GLY A 1 93 ? 7.973 -1.268 -5.395 1 98.81 93 GLY A CA 1
ATOM 745 C C . GLY A 1 93 ? 8.969 -2.4 -5.254 1 98.81 93 GLY A C 1
ATOM 746 O O . GLY A 1 93 ? 9.297 -2.812 -4.141 1 98.81 93 GLY A O 1
ATOM 747 N N . CYS A 1 94 ? 9.445 -2.85 -6.355 1 98.81 94 CYS A N 1
ATOM 748 C CA . CYS A 1 94 ? 10.336 -4.004 -6.402 1 98.81 94 CYS A CA 1
ATOM 749 C C . CYS A 1 94 ? 11.789 -3.572 -6.312 1 98.81 94 CYS A C 1
ATOM 751 O O . CYS A 1 94 ? 12.188 -2.58 -6.926 1 98.81 94 CYS A O 1
ATOM 753 N N . CYS A 1 95 ? 12.531 -4.289 -5.559 1 98.62 95 CYS A N 1
ATOM 754 C CA . CYS A 1 95 ? 13.992 -4.168 -5.539 1 98.62 95 CYS A CA 1
ATOM 755 C C . CYS A 1 95 ? 14.641 -5.309 -6.309 1 98.62 95 CYS A C 1
ATOM 757 O O . CYS A 1 95 ? 13.969 -6.254 -6.719 1 98.62 95 CYS A O 1
ATOM 759 N N . ASN A 1 96 ? 15.953 -5.219 -6.547 1 96.94 96 ASN A N 1
ATOM 760 C CA . ASN A 1 96 ? 16.641 -6.168 -7.414 1 96.94 96 ASN A CA 1
ATOM 761 C C . ASN A 1 96 ? 17.344 -7.25 -6.609 1 96.94 96 ASN A C 1
ATOM 763 O O . ASN A 1 96 ? 17.922 -8.18 -7.18 1 96.94 96 ASN A O 1
ATOM 767 N N . SER A 1 97 ? 17.266 -7.117 -5.285 1 96.5 97 SER A N 1
ATOM 768 C CA . SER A 1 97 ? 17.875 -8.094 -4.379 1 96.5 97 SER A CA 1
ATOM 769 C C . SER A 1 97 ? 16.922 -8.438 -3.238 1 96.5 97 SER A C 1
ATOM 771 O O . SER A 1 97 ? 16.234 -7.566 -2.705 1 96.5 97 SER A O 1
ATOM 773 N N . PRO A 1 98 ? 16.969 -9.711 -2.857 1 93.75 98 PRO A N 1
ATOM 774 C CA . PRO A 1 98 ? 16.078 -10.109 -1.769 1 93.75 98 PRO A CA 1
ATOM 775 C C . PRO A 1 98 ? 16.438 -9.461 -0.436 1 93.75 98 PRO A C 1
ATOM 777 O O . PRO A 1 98 ? 15.633 -9.445 0.491 1 93.75 98 PRO A O 1
ATOM 780 N N . ASP A 1 99 ? 17.672 -8.938 -0.302 1 95.69 99 ASP A N 1
ATOM 781 C CA . ASP A 1 99 ? 18.125 -8.336 0.945 1 95.69 99 ASP A CA 1
ATOM 782 C C . ASP A 1 99 ? 17.688 -6.879 1.059 1 95.69 99 ASP A C 1
ATOM 784 O O . ASP A 1 99 ? 17.859 -6.254 2.105 1 95.69 99 ASP A O 1
ATOM 788 N N . LEU A 1 100 ? 17.141 -6.398 -0.009 1 97.69 100 LEU A N 1
ATOM 789 C CA . LEU A 1 100 ? 16.734 -5 -0.044 1 97.69 100 LEU A CA 1
ATOM 790 C C . LEU A 1 100 ? 15.219 -4.867 0.065 1 97.69 100 LEU A C 1
ATOM 792 O O . LEU A 1 100 ? 14.484 -5.75 -0.378 1 97.69 100 LEU A O 1
ATOM 796 N N . SER A 1 101 ? 14.812 -3.809 0.648 1 97.94 101 SER A N 1
ATOM 797 C CA . SER A 1 101 ? 13.406 -3.438 0.716 1 97.94 101 SER A CA 1
ATOM 798 C C . SER A 1 101 ? 13.211 -1.96 0.4 1 97.94 101 SER A C 1
ATOM 800 O O . SER A 1 101 ? 14.102 -1.146 0.625 1 97.94 101 SER A O 1
ATOM 802 N N . CYS A 1 102 ? 12.039 -1.61 -0.143 1 98.44 102 CYS A N 1
ATOM 803 C CA . CYS A 1 102 ? 11.742 -0.235 -0.53 1 98.44 102 CYS A CA 1
ATOM 804 C C . CYS A 1 102 ? 11.531 0.644 0.697 1 98.44 102 CYS A C 1
ATOM 806 O O . CYS A 1 102 ? 10.828 0.251 1.633 1 98.44 102 CYS A O 1
ATOM 808 N N . ALA A 1 103 ? 12.148 1.785 0.724 1 98.38 103 ALA A N 1
ATOM 809 C CA . ALA A 1 103 ? 12.109 2.678 1.88 1 98.38 103 ALA A CA 1
ATOM 810 C C . ALA A 1 103 ? 12.281 4.133 1.454 1 98.38 103 ALA A C 1
ATOM 812 O O . ALA A 1 103 ? 12.734 4.414 0.344 1 98.38 103 ALA A O 1
ATOM 813 N N . PRO A 1 104 ? 11.906 5.051 2.291 1 97.69 104 PRO A N 1
ATOM 814 C CA . PRO A 1 104 ? 12.039 6.461 1.917 1 97.69 104 PRO A CA 1
ATOM 815 C C . PRO A 1 104 ? 13.484 6.941 1.917 1 97.69 104 PRO A C 1
ATOM 817 O O . PRO A 1 104 ? 14.281 6.512 2.756 1 97.69 104 PRO A O 1
ATOM 820 N N . VAL A 1 105 ? 13.734 7.766 0.924 1 97.75 105 VAL A N 1
ATOM 821 C CA . VAL A 1 105 ? 14.977 8.531 0.97 1 97.75 105 VAL A CA 1
ATOM 822 C C . VAL A 1 105 ? 14.844 9.672 1.978 1 97.75 105 VAL A C 1
ATOM 824 O O . VAL A 1 105 ? 14.055 10.594 1.778 1 97.75 105 VAL A O 1
ATOM 827 N N . GLU A 1 106 ? 15.641 9.656 2.998 1 95.5 106 GLU A N 1
ATOM 828 C CA . GLU A 1 106 ? 15.508 10.57 4.133 1 95.5 106 GLU A CA 1
ATOM 829 C C . GLU A 1 106 ? 15.562 12.023 3.684 1 95.5 106 GLU A C 1
ATOM 831 O O . GLU A 1 106 ? 14.781 12.852 4.156 1 95.5 106 GLU A O 1
ATOM 836 N N . SER A 1 107 ? 16.438 12.328 2.795 1 96.88 107 SER A N 1
ATOM 837 C CA . SER A 1 107 ? 16.625 13.711 2.359 1 96.88 107 SER A CA 1
ATOM 838 C C . SER A 1 107 ? 15.461 14.195 1.509 1 96.88 107 SER A C 1
ATOM 840 O O . SER A 1 107 ? 15.359 15.383 1.203 1 96.88 107 SER A O 1
ATOM 842 N N . SER A 1 108 ? 14.586 13.305 1.133 1 96.81 108 SER A N 1
ATOM 843 C CA . SER A 1 108 ? 13.469 13.68 0.27 1 96.81 108 SER A CA 1
ATOM 844 C C . SER A 1 108 ? 12.172 13.797 1.062 1 96.81 108 SER A C 1
ATOM 846 O O . SER A 1 108 ? 11.117 14.086 0.496 1 96.81 108 SER A O 1
ATOM 848 N N . ILE A 1 109 ? 12.258 13.547 2.293 1 96.06 109 ILE A N 1
ATOM 849 C CA . ILE A 1 109 ? 11.094 13.664 3.166 1 96.06 109 ILE A CA 1
ATOM 850 C C . ILE A 1 109 ? 10.758 15.141 3.381 1 96.06 109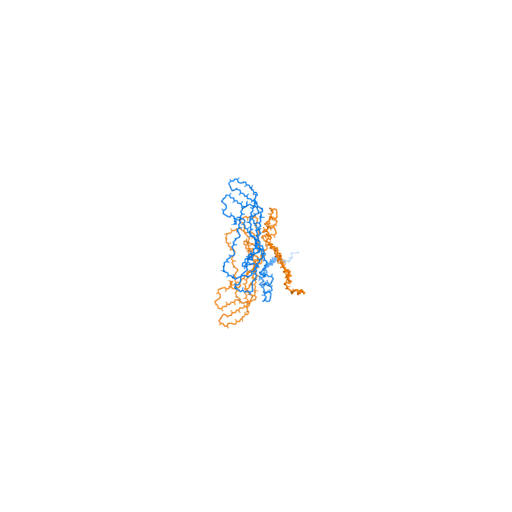 ILE A C 1
ATOM 852 O O . ILE A 1 109 ? 11.656 15.969 3.568 1 96.06 109 ILE A O 1
ATOM 856 N N . TYR A 1 110 ? 9.5 15.453 3.309 1 96.19 110 TYR A N 1
ATOM 857 C CA . TYR A 1 110 ? 9.062 16.828 3.57 1 96.19 110 TYR A CA 1
ATOM 858 C C . TYR A 1 110 ? 7.75 16.844 4.34 1 96.19 110 TYR A C 1
ATOM 860 O O . TYR A 1 110 ? 7.074 15.812 4.453 1 96.19 110 TYR A O 1
ATOM 868 N N . TYR A 1 111 ? 7.457 18 4.867 1 96 111 TYR A N 1
ATOM 869 C CA . TYR A 1 111 ? 6.25 18.141 5.676 1 96 111 TYR A CA 1
ATOM 870 C C . TYR A 1 111 ? 5.191 18.953 4.941 1 96 111 TYR A C 1
ATOM 872 O O . TYR A 1 111 ? 5.512 19.938 4.258 1 96 111 TYR A O 1
ATOM 880 N N . GLU A 1 112 ? 4.008 18.562 5.082 1 97.06 112 GLU A N 1
ATOM 881 C CA . GLU A 1 112 ? 2.836 19.234 4.527 1 97.06 112 GLU A CA 1
ATOM 882 C C . GLU A 1 112 ? 1.825 19.562 5.621 1 97.06 112 GLU A C 1
ATOM 884 O O . GLU A 1 112 ? 1.628 18.781 6.555 1 97.06 112 GLU A O 1
ATOM 889 N N . GLU A 1 113 ? 1.317 20.75 5.512 1 98.19 113 GLU A N 1
ATOM 890 C CA . GLU A 1 113 ? 0.219 21.125 6.398 1 98.19 113 GLU A CA 1
ATOM 891 C C . GLU A 1 113 ? -1.126 21.016 5.688 1 98.19 113 GLU A C 1
ATOM 893 O O . GLU A 1 113 ? -1.308 21.578 4.602 1 98.19 113 GLU A O 1
ATOM 898 N N . MET A 1 114 ? -2.021 20.359 6.32 1 98.5 114 MET A N 1
ATOM 899 C CA . MET A 1 114 ? -3.338 20.109 5.738 1 98.5 114 MET A CA 1
ATOM 900 C C . MET A 1 114 ? -4.441 20.656 6.637 1 98.5 114 MET A C 1
ATOM 902 O O . MET A 1 114 ? -4.371 20.531 7.859 1 98.5 114 MET A O 1
ATOM 906 N N . GLU A 1 115 ? -5.402 21.234 5.965 1 98.5 115 GLU A N 1
ATOM 907 C CA . GLU A 1 115 ? -6.57 21.703 6.707 1 98.5 115 GLU A CA 1
ATOM 908 C C . GLU A 1 115 ? -7.613 20.594 6.844 1 98.5 115 GLU A C 1
ATOM 910 O O . GLU A 1 115 ? -7.926 19.906 5.871 1 98.5 115 GLU A O 1
ATOM 915 N N . ILE A 1 116 ? -8.133 20.422 8.117 1 98.38 116 ILE A N 1
ATOM 916 C CA . ILE A 1 116 ? -9.164 19.422 8.367 1 98.38 116 ILE A CA 1
ATOM 917 C C . ILE A 1 116 ? -10.25 20 9.273 1 98.38 116 ILE A C 1
ATOM 919 O O . ILE A 1 116 ? -10.117 21.125 9.758 1 98.38 116 ILE A O 1
ATOM 923 N N . VAL A 1 117 ? -11.344 19.297 9.391 1 97.94 117 VAL A N 1
ATOM 924 C CA . VAL A 1 117 ? -12.414 19.656 10.32 1 97.94 117 VAL A CA 1
ATOM 925 C C . VAL A 1 117 ? -12.43 18.672 11.492 1 97.94 117 VAL A C 1
ATOM 927 O O . VAL A 1 117 ? -12.508 17.453 11.289 1 97.94 117 VAL A O 1
ATOM 930 N N . MET A 1 118 ? -12.375 19.219 12.688 1 95.88 118 MET A N 1
ATOM 931 C CA . MET A 1 118 ? -12.477 18.438 13.922 1 95.88 118 MET A CA 1
ATOM 932 C C . MET A 1 118 ? -13.805 18.703 14.617 1 95.88 118 MET A C 1
ATOM 934 O O . MET A 1 118 ? -14.398 19.766 14.461 1 95.88 118 MET A O 1
ATOM 938 N N . SER A 1 119 ? -14.211 17.641 15.328 1 94.62 119 SER A N 1
ATOM 939 C CA . SER A 1 119 ? -15.414 17.812 16.141 1 94.62 119 SER A CA 1
ATOM 940 C C . SER A 1 119 ? -15.148 17.484 17.594 1 94.62 119 SER A C 1
ATOM 942 O O . SER A 1 119 ? -14.422 16.516 17.906 1 94.62 119 SER A O 1
ATOM 944 N N . SER A 1 120 ? -15.805 18.281 18.422 1 92.56 120 SER A N 1
ATOM 945 C CA . SER A 1 120 ? -15.766 18 19.859 1 92.56 120 SER A CA 1
ATOM 946 C C . SER A 1 120 ? -16.812 16.953 20.234 1 92.56 120 SER A C 1
ATOM 948 O O . SER A 1 120 ? -18 17.109 19.922 1 92.56 120 SER A O 1
ATOM 950 N N . LEU A 1 121 ? -16.328 15.961 20.906 1 88.19 121 LEU A N 1
ATOM 951 C CA . LEU A 1 121 ? -17.25 14.914 21.344 1 88.19 121 LEU A CA 1
ATOM 952 C C . LEU A 1 121 ? -18.078 15.391 22.531 1 88.19 121 LEU A C 1
ATOM 954 O O . LEU A 1 121 ? -19.172 14.883 22.766 1 88.19 121 LEU A O 1
ATOM 958 N N . LYS A 1 122 ? -17.562 16.391 23.203 1 91.56 122 LYS A N 1
ATOM 959 C CA . LYS A 1 122 ? -18.203 16.922 24.406 1 91.56 122 LYS A CA 1
ATOM 960 C C . LYS A 1 122 ? -19.266 17.953 24.047 1 91.56 122 LYS A C 1
ATOM 962 O O . LYS A 1 122 ? -20.391 17.906 24.562 1 91.56 122 LYS A O 1
ATOM 967 N N . THR A 1 123 ? -18.891 18.797 23.109 1 92.69 123 THR A N 1
ATOM 968 C CA . THR A 1 123 ? -19.75 19.938 22.844 1 92.69 123 THR A CA 1
ATOM 969 C C . THR A 1 123 ? -20.484 19.766 21.516 1 92.69 123 THR A C 1
ATOM 971 O O . THR A 1 123 ? -21.375 20.562 21.203 1 92.69 123 THR A O 1
ATOM 974 N N . ASN A 1 124 ? -20.094 18.844 20.672 1 89.75 124 ASN A N 1
ATOM 975 C CA . ASN A 1 124 ? -20.641 18.625 19.344 1 89.75 124 ASN A CA 1
ATOM 976 C C . ASN A 1 124 ? -20.391 19.812 18.422 1 89.75 124 ASN A C 1
ATOM 978 O O . ASN A 1 124 ? -21.141 20.047 17.469 1 89.75 124 ASN A O 1
ATOM 982 N N . SER A 1 125 ? -19.469 20.609 18.766 1 94.56 125 SER A N 1
ATOM 983 C CA . SER A 1 125 ? -19.016 21.703 17.922 1 94.56 125 SER A CA 1
ATOM 984 C C . SER A 1 125 ? -17.891 21.266 17 1 94.56 125 SER A C 1
ATOM 986 O O . SER A 1 125 ? -17.219 20.266 17.266 1 94.56 125 SER A O 1
ATOM 988 N N . SER A 1 126 ? -17.766 21.953 15.891 1 95.81 126 SER A N 1
ATOM 989 C CA . SER A 1 126 ? -16.703 21.625 14.945 1 95.81 126 SER A CA 1
ATOM 990 C C . SER A 1 126 ? -15.797 22.828 14.703 1 95.81 126 SER A C 1
ATOM 992 O O . SER A 1 126 ? -16.234 23.984 14.875 1 95.81 126 SER A O 1
ATOM 994 N N . ARG A 1 127 ? -14.617 22.516 14.359 1 95.19 127 ARG A N 1
ATOM 995 C CA . ARG A 1 127 ? -13.672 23.578 14.008 1 95.19 127 ARG A CA 1
ATOM 996 C C . ARG A 1 127 ? -12.719 23.109 12.906 1 95.19 127 ARG A C 1
ATOM 998 O O . ARG A 1 127 ? -12.438 21.922 12.781 1 95.19 127 ARG A O 1
ATOM 1005 N N . ARG A 1 128 ? -12.219 24.109 12.203 1 97.25 128 ARG A N 1
ATOM 1006 C CA . ARG A 1 128 ? -11.141 23.844 11.258 1 97.25 128 ARG A CA 1
ATOM 1007 C C . ARG A 1 128 ? -9.781 23.938 11.945 1 97.25 128 ARG A C 1
ATOM 1009 O O . ARG A 1 128 ? -9.57 24.781 12.82 1 97.25 128 ARG A O 1
ATOM 1016 N N . THR A 1 129 ? -8.984 23.062 11.609 1 96.69 129 THR A N 1
ATOM 1017 C CA . THR A 1 129 ? -7.629 23.078 12.156 1 96.69 129 THR A CA 1
ATOM 1018 C C . THR A 1 129 ? -6.625 22.547 11.133 1 96.69 129 THR A C 1
ATOM 1020 O O . THR A 1 129 ? -7.016 21.984 10.109 1 96.69 129 THR A O 1
ATOM 1023 N N . TRP A 1 130 ? -5.371 22.906 11.336 1 97.5 130 TRP A N 1
ATOM 1024 C CA . TRP A 1 130 ? -4.293 22.438 10.484 1 97.5 130 TRP A CA 1
ATOM 1025 C C . TRP A 1 130 ? -3.545 21.281 11.141 1 97.5 130 TRP A C 1
ATOM 1027 O O . TRP A 1 130 ? -3.299 21.297 12.344 1 97.5 130 TRP A O 1
ATOM 1037 N N . ILE A 1 131 ? -3.227 20.312 10.336 1 97.31 131 ILE A N 1
ATOM 1038 C CA . ILE A 1 131 ? -2.357 19.234 10.797 1 97.31 131 ILE A CA 1
ATOM 1039 C C . ILE A 1 131 ? -1.09 19.203 9.945 1 97.31 131 ILE A C 1
ATOM 1041 O O . ILE A 1 131 ? -1.101 19.625 8.781 1 97.31 131 ILE A O 1
ATOM 1045 N N . ARG A 1 132 ? -0.03 18.703 10.555 1 97.06 132 ARG A N 1
ATOM 1046 C CA . ARG A 1 132 ? 1.229 18.484 9.852 1 97.06 132 ARG A CA 1
ATOM 1047 C C . ARG A 1 132 ? 1.49 17 9.641 1 97.06 132 ARG A C 1
ATOM 1049 O O . ARG A 1 132 ? 1.39 16.219 10.586 1 97.06 132 ARG A O 1
ATOM 1056 N N . VAL A 1 133 ? 1.753 16.672 8.398 1 96.88 133 VAL A N 1
ATOM 1057 C CA . VAL A 1 133 ? 2.002 15.266 8.055 1 96.88 133 VAL A CA 1
ATOM 1058 C C . VAL A 1 133 ? 3.35 15.141 7.348 1 96.88 133 VAL A C 1
ATOM 1060 O O . VAL A 1 133 ? 3.814 16.094 6.711 1 96.88 133 VAL A O 1
ATOM 1063 N N . ARG A 1 134 ? 3.842 13.984 7.551 1 95.38 134 ARG A N 1
ATOM 1064 C CA . ARG A 1 134 ? 5.102 13.648 6.902 1 95.38 134 ARG A CA 1
ATOM 1065 C C . ARG A 1 134 ? 4.863 12.992 5.547 1 95.38 134 ARG A C 1
ATOM 1067 O O . ARG A 1 134 ? 4.113 12.016 5.453 1 95.38 134 ARG A O 1
ATOM 1074 N N . GLN A 1 135 ? 5.559 13.57 4.473 1 96.88 135 GLN A N 1
ATOM 1075 C CA . GLN A 1 135 ? 5.434 13.047 3.117 1 96.88 135 GLN A CA 1
ATOM 1076 C C . GLN A 1 135 ? 6.766 12.484 2.621 1 96.88 135 GLN A C 1
ATOM 1078 O O . GLN A 1 135 ? 7.824 13.047 2.902 1 96.88 135 GLN A O 1
ATOM 1083 N N . HIS A 1 136 ? 6.605 11.32 1.956 1 97.88 136 HIS A N 1
ATOM 1084 C CA . HIS A 1 136 ? 7.785 10.75 1.311 1 97.88 136 HIS A CA 1
ATOM 1085 C C . HIS A 1 136 ? 7.891 11.203 -0.14 1 97.88 136 HIS A C 1
ATOM 1087 O O . HIS A 1 136 ? 6.992 10.953 -0.945 1 97.88 136 HIS A O 1
ATOM 1093 N N . GLY A 1 137 ? 9.008 11.82 -0.491 1 97.25 137 GLY A N 1
ATOM 1094 C CA . GLY A 1 137 ? 9.211 12.312 -1.846 1 97.25 137 GLY A CA 1
ATOM 1095 C C . GLY A 1 137 ? 9.711 11.242 -2.797 1 97.25 137 GLY A C 1
ATOM 1096 O O . GLY A 1 137 ? 9.109 11.016 -3.852 1 97.25 137 GLY A O 1
ATOM 1097 N N . GLU A 1 138 ? 10.797 10.586 -2.371 1 98.31 138 GLU A N 1
ATOM 1098 C CA . GLU A 1 138 ? 11.43 9.547 -3.176 1 98.31 138 GLU A CA 1
ATOM 1099 C C . GLU A 1 138 ? 11.688 8.289 -2.348 1 98.31 138 GLU A C 1
ATOM 1101 O O . GLU A 1 138 ? 11.805 8.359 -1.123 1 98.31 138 GLU A O 1
ATOM 1106 N N . CYS A 1 139 ? 11.734 7.203 -3.055 1 98.69 139 CYS A N 1
ATOM 1107 C CA . CYS A 1 139 ? 12.047 5.922 -2.428 1 98.69 139 CYS A CA 1
ATOM 1108 C C . CYS A 1 139 ? 13.352 5.352 -2.975 1 98.69 139 CYS A C 1
ATOM 1110 O O . CYS A 1 139 ? 13.82 5.77 -4.035 1 98.69 139 CYS A O 1
ATOM 1112 N N . SER A 1 140 ? 13.914 4.488 -2.199 1 98.62 140 SER A N 1
ATOM 1113 C CA . SER A 1 140 ? 15.102 3.754 -2.623 1 98.62 140 SER A CA 1
ATOM 1114 C C . SER A 1 140 ? 15.172 2.391 -1.943 1 98.62 140 SER A C 1
ATOM 1116 O O . SER A 1 140 ? 14.586 2.186 -0.881 1 98.62 140 SER A O 1
ATOM 1118 N N . CYS A 1 141 ? 15.797 1.464 -2.693 1 98.62 141 CYS A N 1
ATOM 1119 C CA . CYS A 1 141 ? 16.031 0.154 -2.098 1 98.62 141 CYS A CA 1
ATOM 1120 C C . CYS A 1 141 ? 17.141 0.223 -1.061 1 98.62 141 CYS A C 1
ATOM 1122 O O . CYS A 1 141 ? 18.266 0.625 -1.374 1 98.62 141 CYS A O 1
ATOM 1124 N N . GLU A 1 142 ? 16.781 -0.144 0.146 1 97.75 142 GLU A N 1
ATOM 1125 C CA . GLU A 1 142 ? 17.719 -0.158 1.266 1 97.75 142 GLU A CA 1
ATOM 1126 C C . GLU A 1 142 ? 17.766 -1.532 1.929 1 97.75 142 GLU A C 1
ATOM 1128 O O . GLU A 1 142 ? 16.859 -2.348 1.742 1 97.75 142 GLU A O 1
ATOM 1133 N N . LEU A 1 143 ? 18.844 -1.763 2.68 1 96.81 143 LEU A N 1
ATOM 1134 C CA . LEU A 1 143 ? 18.953 -3.029 3.396 1 96.81 143 LEU A CA 1
ATOM 1135 C C . LEU A 1 143 ? 17.734 -3.234 4.305 1 96.81 143 LEU A C 1
ATOM 1137 O O . LEU A 1 143 ? 17.375 -2.344 5.078 1 96.81 143 LEU A O 1
ATOM 1141 N N . SER A 1 144 ? 17.156 -4.441 4.148 1 92.06 144 SER A N 1
ATOM 1142 C CA . SER A 1 144 ? 15.938 -4.742 4.906 1 92.06 144 SER A CA 1
ATOM 1143 C C . SER A 1 144 ? 16.266 -4.988 6.379 1 92.06 144 SER A C 1
ATOM 1145 O O . SER A 1 144 ? 17.125 -5.801 6.703 1 92.06 144 SER A O 1
ATOM 1147 N N . THR A 1 145 ? 15.648 -4.344 7.258 1 85.31 145 THR A N 1
ATOM 1148 C CA . THR A 1 145 ? 15.812 -4.551 8.688 1 85.31 145 THR A CA 1
ATOM 1149 C C . THR A 1 145 ? 14.672 -5.414 9.242 1 85.31 145 THR A C 1
ATOM 1151 O O . THR A 1 145 ? 14.68 -5.773 10.422 1 85.31 145 THR A O 1
ATOM 1154 N N . GLY A 1 146 ? 13.781 -5.871 8.375 1 83.38 146 GLY A N 1
ATOM 1155 C CA . GLY A 1 146 ? 12.617 -6.625 8.805 1 83.38 146 GLY A CA 1
ATOM 1156 C C . GLY A 1 146 ? 11.555 -5.762 9.461 1 83.38 146 GLY A C 1
ATOM 1157 O O . GLY A 1 146 ? 10.461 -6.238 9.773 1 83.38 146 GLY A O 1
ATOM 1158 N N . GLN A 1 147 ? 11.883 -4.504 9.695 1 81.5 147 GLN A N 1
ATOM 1159 C CA . GLN A 1 147 ? 10.938 -3.604 10.359 1 81.5 147 GLN A CA 1
ATOM 1160 C C . GLN A 1 147 ? 10 -2.947 9.352 1 81.5 147 GLN A C 1
ATOM 1162 O O . GLN A 1 147 ? 10.422 -2.594 8.242 1 81.5 147 GLN A O 1
ATOM 1167 N N . LYS A 1 148 ? 8.789 -2.943 9.68 1 84.31 148 LYS A N 1
ATOM 1168 C CA . LYS A 1 148 ? 7.805 -2.244 8.859 1 84.31 148 LYS A CA 1
ATOM 1169 C C . LYS A 1 148 ? 7.949 -0.731 9 1 84.31 148 LYS A C 1
ATOM 1171 O O . LYS A 1 148 ? 8.359 -0.237 10.055 1 84.31 148 LYS A O 1
ATOM 1176 N N . GLU A 1 149 ? 7.703 -0.104 7.91 1 87.31 149 GLU A N 1
ATOM 1177 C CA . GLU A 1 149 ? 7.703 1.354 7.969 1 87.31 149 GLU A CA 1
ATOM 1178 C C . GLU A 1 149 ? 6.66 1.866 8.961 1 87.31 149 GLU A C 1
ATOM 1180 O O . GLU A 1 149 ? 5.512 1.416 8.945 1 87.31 149 GLU A O 1
ATOM 1185 N N . PRO A 1 150 ? 7.062 2.748 9.727 1 89 150 PRO A N 1
ATOM 1186 C CA . PRO A 1 150 ? 6.121 3.24 10.734 1 89 150 PRO A CA 1
ATOM 1187 C C . PRO A 1 150 ? 4.914 3.945 10.125 1 89 150 PRO A C 1
ATOM 1189 O O . PRO A 1 150 ? 5.02 4.527 9.039 1 89 150 PRO A O 1
ATOM 1192 N N . GLU A 1 151 ? 3.873 3.84 10.867 1 90.81 151 GLU A N 1
ATOM 1193 C CA . GLU A 1 151 ? 2.691 4.602 10.477 1 90.81 151 GLU A CA 1
ATOM 1194 C C . GLU A 1 151 ? 2.961 6.102 10.523 1 90.81 151 GLU A C 1
ATOM 1196 O O . GLU A 1 151 ? 3.791 6.562 11.312 1 90.81 151 GLU A O 1
ATOM 1201 N N . PRO A 1 152 ? 2.209 6.859 9.695 1 93.94 152 PRO A N 1
ATOM 1202 C CA . PRO A 1 152 ? 2.443 8.305 9.703 1 93.94 152 PRO A CA 1
ATOM 1203 C C . PRO A 1 152 ? 2.061 8.961 11.023 1 93.94 152 PRO A C 1
ATOM 1205 O O . PRO A 1 152 ? 1.077 8.562 11.656 1 93.94 152 PRO A O 1
ATOM 1208 N N . SER A 1 153 ? 2.885 9.867 11.414 1 89.88 153 SER A N 1
ATOM 1209 C CA . SER A 1 153 ? 2.572 10.688 12.586 1 89.88 153 SER A CA 1
ATOM 1210 C C . SER A 1 153 ? 1.926 12.008 12.18 1 89.88 153 SER A C 1
ATOM 1212 O O . SER A 1 153 ? 2.279 12.586 11.156 1 89.88 153 SER A O 1
ATOM 1214 N N . ILE A 1 154 ? 0.994 12.359 12.984 1 93 154 ILE A N 1
ATOM 1215 C CA . ILE A 1 154 ? 0.291 13.617 12.719 1 93 154 ILE A CA 1
ATOM 1216 C C . ILE A 1 154 ? 0.479 14.57 13.891 1 93 154 ILE A C 1
ATOM 1218 O O . ILE A 1 154 ? 0.415 14.156 15.055 1 93 154 ILE A O 1
ATOM 1222 N N . GLU A 1 155 ? 0.734 15.805 13.609 1 93 155 GLU A N 1
ATOM 1223 C CA . GLU A 1 155 ? 0.788 16.891 14.594 1 93 155 GLU A CA 1
ATOM 1224 C C . GLU A 1 155 ? -0.304 17.922 14.336 1 93 155 GLU A C 1
ATOM 1226 O O . GLU A 1 155 ? -0.462 18.406 13.211 1 93 155 GLU A O 1
ATOM 1231 N N . ILE A 1 156 ? -1.078 18.203 15.305 1 92.31 156 ILE A N 1
ATOM 1232 C CA . ILE A 1 156 ? -2.059 19.281 15.195 1 92.31 156 ILE A CA 1
ATOM 1233 C C . ILE A 1 156 ? -1.374 20.625 15.414 1 92.31 156 ILE A C 1
ATOM 1235 O O . ILE A 1 156 ? -0.615 20.797 16.375 1 92.31 156 ILE A O 1
ATOM 1239 N N . LEU A 1 157 ? -1.746 21.562 14.594 1 93.44 157 LEU A N 1
ATOM 1240 C CA . LEU A 1 157 ? -1.053 22.844 14.641 1 93.44 157 LEU A CA 1
ATOM 1241 C C . LEU A 1 157 ? -1.91 23.906 15.328 1 93.44 157 LEU A C 1
ATOM 1243 O O . LEU A 1 157 ? -3.141 23.859 15.266 1 93.44 157 LEU A O 1
ATOM 1247 N N . MET B 1 1 ? 97.625 69.875 -3.875 1 26.09 1 MET B N 1
ATOM 1248 C CA . MET B 1 1 ? 96.375 69.938 -3.08 1 26.09 1 MET B CA 1
ATOM 1249 C C . MET B 1 1 ? 95.438 68.812 -3.455 1 26.09 1 MET B C 1
ATOM 1251 O O . MET B 1 1 ? 95.062 68.688 -4.613 1 26.09 1 MET B O 1
ATOM 1255 N N . GLU B 1 2 ? 95.5 67.625 -2.711 1 33.94 2 GLU B N 1
ATOM 1256 C CA . GLU B 1 2 ? 95.188 66.188 -2.74 1 33.94 2 GLU B CA 1
ATOM 1257 C C . GLU B 1 2 ? 93.625 65.938 -2.613 1 33.94 2 GLU B C 1
ATOM 1259 O O . GLU B 1 2 ? 93.062 66.188 -1.557 1 33.94 2 GLU B O 1
ATOM 1264 N N . ARG B 1 3 ? 92.875 66.5 -3.688 1 36.12 3 ARG B N 1
ATOM 1265 C CA . ARG B 1 3 ? 91.438 66.375 -3.895 1 36.12 3 ARG B CA 1
ATOM 1266 C C . ARG B 1 3 ? 91 64.938 -3.715 1 36.12 3 ARG B C 1
ATOM 1268 O O . ARG B 1 3 ? 91.438 64.062 -4.445 1 36.12 3 ARG B O 1
ATOM 1275 N N . GLY B 1 4 ? 90.75 64.625 -2.432 1 29.19 4 GLY B N 1
ATOM 1276 C CA . GLY B 1 4 ? 90.375 63.406 -1.781 1 29.19 4 GLY B CA 1
ATOM 1277 C C . GLY B 1 4 ? 89.25 62.688 -2.52 1 29.19 4 GLY B C 1
ATOM 1278 O O . GLY B 1 4 ? 88.562 63.281 -3.346 1 29.19 4 GLY B O 1
ATOM 1279 N N . LEU B 1 5 ? 89 61.406 -2.229 1 30.91 5 LEU B N 1
ATOM 1280 C CA . LEU B 1 5 ? 88.562 60.062 -2.545 1 30.91 5 LEU B CA 1
ATOM 1281 C C . LEU B 1 5 ? 87.062 60 -2.631 1 30.91 5 LEU B C 1
ATOM 1283 O O . LEU B 1 5 ? 86.375 60.906 -2.131 1 30.91 5 LEU B O 1
ATOM 1287 N N . THR B 1 6 ? 86.438 58.75 -2.652 1 32.69 6 THR B N 1
ATOM 1288 C CA . THR B 1 6 ? 85.625 57.719 -3.291 1 32.69 6 THR B CA 1
ATOM 1289 C C . THR B 1 6 ? 84.25 57.625 -2.654 1 32.69 6 THR B C 1
ATOM 1291 O O . THR B 1 6 ? 83.312 57.062 -3.256 1 32.69 6 THR B O 1
ATOM 1294 N N . ARG B 1 7 ? 84 57.844 -1.312 1 29.11 7 ARG B N 1
ATOM 1295 C CA . ARG B 1 7 ? 83.25 56.75 -0.734 1 29.11 7 ARG B CA 1
ATOM 1296 C C . ARG B 1 7 ? 81.875 56.656 -1.323 1 29.11 7 ARG B C 1
ATOM 1298 O O . ARG B 1 7 ? 81.438 57.562 -2.055 1 29.11 7 ARG B O 1
ATOM 1305 N N . ARG B 1 8 ? 80.812 56.562 -0.389 1 31.44 8 ARG B N 1
ATOM 1306 C CA . ARG B 1 8 ? 79.812 55.594 0.038 1 31.44 8 ARG B CA 1
ATOM 1307 C C . ARG B 1 8 ? 78.438 55.875 -0.578 1 31.44 8 ARG B C 1
ATOM 1309 O O . ARG B 1 8 ? 77.75 56.844 -0.17 1 31.44 8 ARG B O 1
ATOM 1316 N N . SER B 1 9 ? 78.312 56.094 -2.002 1 37.44 9 SER B N 1
ATOM 1317 C CA . SER B 1 9 ? 76.938 56.406 -2.451 1 37.44 9 SER B CA 1
ATOM 1318 C C . SER B 1 9 ? 75.938 55.375 -1.969 1 37.44 9 SER B C 1
ATOM 1320 O O . SER B 1 9 ? 76.25 54.156 -1.955 1 37.44 9 SER B O 1
ATOM 1322 N N . PHE B 1 10 ? 74.875 55.719 -1.134 1 39.84 10 PHE B N 1
ATOM 1323 C CA . PHE B 1 10 ? 73.625 55.25 -0.518 1 39.84 10 PHE B CA 1
ATOM 1324 C C . PHE B 1 10 ? 72.75 54.625 -1.554 1 39.84 10 PHE B C 1
ATOM 1326 O O . PHE B 1 10 ? 72.25 55.312 -2.449 1 39.84 10 PHE B O 1
ATOM 1333 N N . LEU B 1 11 ? 73 53.25 -2.045 1 37.19 11 LEU B N 1
ATOM 1334 C CA . LEU B 1 11 ? 72.125 52.375 -2.791 1 37.19 11 LEU B CA 1
ATOM 1335 C C . LEU B 1 11 ? 70.75 52.219 -2.1 1 37.19 11 LEU B C 1
ATOM 1337 O O . LEU B 1 11 ? 70.688 51.656 -0.999 1 37.19 11 LEU B O 1
ATOM 1341 N N . ARG B 1 12 ? 69.812 53.125 -2.27 1 36.81 12 ARG B N 1
ATOM 1342 C CA . ARG B 1 12 ? 68.375 53.062 -1.841 1 36.81 12 ARG B CA 1
ATOM 1343 C C . ARG B 1 12 ? 67.688 51.875 -2.467 1 36.81 12 ARG B C 1
ATOM 1345 O O . ARG B 1 12 ? 67.5 51.781 -3.688 1 36.81 12 ARG B O 1
ATOM 1352 N N . LEU B 1 13 ? 67.938 50.594 -2.031 1 38.34 13 LEU B N 1
ATOM 1353 C CA . LEU B 1 13 ? 67.125 49.438 -2.443 1 38.34 13 LEU B CA 1
ATOM 1354 C C . LEU B 1 13 ? 65.688 49.625 -2.164 1 38.34 13 LEU B C 1
ATOM 1356 O O . LEU B 1 13 ? 65.25 49.812 -1.013 1 38.34 13 LEU B O 1
ATOM 1360 N N . LEU B 1 14 ? 64.812 50.094 -3.164 1 35.03 14 LEU B N 1
ATOM 1361 C CA . LEU B 1 14 ? 63.344 50.219 -3.252 1 35.03 14 LEU B CA 1
ATOM 1362 C C . LEU B 1 14 ? 62.688 48.875 -3.092 1 35.03 14 LEU B C 1
ATOM 1364 O O . LEU B 1 14 ? 62.875 47.969 -3.924 1 35.03 14 LEU B O 1
ATOM 1368 N N . LEU B 1 15 ? 62.531 48.312 -1.858 1 39.59 15 LEU B N 1
ATOM 1369 C CA . LEU B 1 15 ? 61.781 47.094 -1.532 1 39.59 15 LEU B CA 1
ATOM 1370 C C . LEU B 1 15 ? 60.344 47.25 -1.926 1 39.59 15 LEU B C 1
ATOM 1372 O O . LEU B 1 15 ? 59.625 48.094 -1.403 1 39.59 15 LEU B O 1
ATOM 1376 N N . LEU B 1 16 ? 59.906 46.938 -3.211 1 38.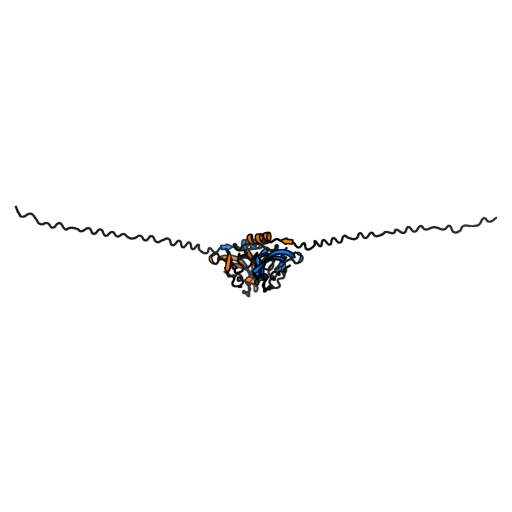34 16 LEU B N 1
ATOM 1377 C CA . LEU B 1 16 ? 58.531 46.812 -3.701 1 38.34 16 LEU B CA 1
ATOM 1378 C C . LEU B 1 16 ? 57.781 45.719 -2.957 1 38.34 16 LEU B C 1
ATOM 1380 O O . LEU B 1 16 ? 58.188 44.531 -3.025 1 38.34 16 LEU B O 1
ATOM 1384 N N . VAL B 1 17 ? 57.25 45.969 -1.783 1 39.19 17 VAL B N 1
ATOM 1385 C CA . VAL B 1 17 ? 56.406 45.062 -1.027 1 39.19 17 VAL B CA 1
ATOM 1386 C C . VAL B 1 17 ? 55.125 44.781 -1.83 1 39.19 17 VAL B C 1
ATOM 1388 O O . VAL B 1 17 ? 54.344 45.688 -2.129 1 39.19 17 VAL B O 1
ATOM 1391 N N . LEU B 1 18 ? 55.125 43.688 -2.693 1 42.84 18 LEU B N 1
ATOM 1392 C CA . LEU B 1 18 ? 53.969 43.094 -3.357 1 42.84 18 LEU B CA 1
ATOM 1393 C C . LEU B 1 18 ? 52.938 42.625 -2.338 1 42.84 18 LEU B C 1
ATOM 1395 O O . LEU B 1 18 ? 53.188 41.75 -1.52 1 42.84 18 LEU B O 1
ATOM 1399 N N . THR B 1 19 ? 52.156 43.594 -1.79 1 44.31 19 THR B N 1
ATOM 1400 C CA . THR B 1 19 ? 51.031 43.219 -0.957 1 44.31 19 THR B CA 1
ATOM 1401 C C . THR B 1 19 ? 50 42.438 -1.771 1 44.31 19 THR B C 1
ATOM 1403 O O . THR B 1 19 ? 49.375 43 -2.672 1 44.31 19 THR B O 1
ATOM 1406 N N . ALA B 1 20 ? 50.25 41.219 -2.23 1 43.03 20 ALA B N 1
ATOM 1407 C CA . ALA B 1 20 ? 49.188 40.375 -2.781 1 43.03 20 ALA B CA 1
ATOM 1408 C C . ALA B 1 20 ? 48.062 40.156 -1.764 1 43.03 20 ALA B C 1
ATOM 1410 O O . ALA B 1 20 ? 48.281 39.531 -0.729 1 43.03 20 ALA B O 1
ATOM 1411 N N . ILE B 1 21 ? 47.25 41.219 -1.5 1 44.62 21 ILE B N 1
ATOM 1412 C CA . ILE B 1 21 ? 46.062 41 -0.709 1 44.62 21 ILE B CA 1
ATOM 1413 C C . ILE B 1 21 ? 45.219 39.906 -1.322 1 44.62 21 ILE B C 1
ATOM 1415 O O . ILE B 1 21 ? 44.875 39.938 -2.51 1 44.62 21 ILE B O 1
ATOM 1419 N N . GLY B 1 22 ? 45.562 38.594 -0.998 1 44.66 22 GLY B N 1
ATOM 1420 C CA . GLY B 1 22 ? 44.688 37.469 -1.303 1 44.66 22 GLY B CA 1
ATOM 1421 C C . GLY B 1 22 ? 43.219 37.75 -1.009 1 44.66 22 GLY B C 1
ATOM 1422 O O . GLY B 1 22 ? 42.844 38.031 0.135 1 44.66 22 GLY B O 1
ATOM 1423 N N . GLN B 1 23 ? 42.531 38.438 -1.967 1 49.16 23 GLN B N 1
ATOM 1424 C CA . GLN B 1 23 ? 41.062 38.531 -1.896 1 49.16 23 GLN B CA 1
ATOM 1425 C C . GLN B 1 23 ? 40.438 37.156 -1.737 1 49.16 23 GLN B C 1
ATOM 1427 O O . GLN B 1 23 ? 40.594 36.281 -2.596 1 49.16 23 GLN B O 1
ATOM 1432 N N . THR B 1 24 ? 40.531 36.531 -0.602 1 49.69 24 THR B N 1
ATOM 1433 C CA . THR B 1 24 ? 39.656 35.375 -0.431 1 49.69 24 THR B CA 1
ATOM 1434 C C . THR B 1 24 ? 38.219 35.719 -0.744 1 49.69 24 THR B C 1
ATOM 1436 O O . THR B 1 24 ? 37.656 36.688 -0.202 1 49.69 24 THR B O 1
ATOM 1439 N N . SER B 1 25 ? 37.875 35.781 -2.002 1 52.59 25 SER B N 1
ATOM 1440 C CA . SER B 1 25 ? 36.438 35.812 -2.279 1 52.59 25 SER B CA 1
ATOM 1441 C C . SER B 1 25 ? 35.656 34.844 -1.395 1 52.59 25 SER B C 1
ATOM 1443 O O . SER B 1 25 ? 36.094 33.688 -1.211 1 52.59 25 SER B O 1
ATOM 1445 N N . PRO B 1 26 ? 35.031 35.406 -0.349 1 53.47 26 PRO B N 1
ATOM 1446 C CA . PRO B 1 26 ? 34.156 34.438 0.36 1 53.47 26 PRO B CA 1
ATOM 1447 C C . PRO B 1 26 ? 33.281 33.625 -0.583 1 53.47 26 PRO B C 1
ATOM 1449 O O . PRO B 1 26 ? 32.875 34.125 -1.648 1 53.47 26 PRO B O 1
ATOM 1452 N N . ALA B 1 27 ? 33.531 32.344 -0.744 1 50.88 27 ALA B N 1
ATOM 1453 C CA . ALA B 1 27 ? 32.625 31.422 -1.425 1 50.88 27 ALA B CA 1
ATOM 1454 C C . ALA B 1 27 ? 31.188 31.609 -0.939 1 50.88 27 ALA B C 1
ATOM 1456 O O . ALA B 1 27 ? 30.953 31.766 0.26 1 50.88 27 ALA B O 1
ATOM 1457 N N . PRO B 1 28 ? 30.359 32.188 -1.801 1 50.34 28 PRO B N 1
ATOM 1458 C CA . PRO B 1 28 ? 28.953 32.188 -1.359 1 50.34 28 PRO B CA 1
ATOM 1459 C C . PRO B 1 28 ? 28.531 30.812 -0.841 1 50.34 28 PRO B C 1
ATOM 1461 O O . PRO B 1 28 ? 28.906 29.781 -1.407 1 50.34 28 PRO B O 1
ATOM 1464 N N . THR B 1 29 ? 28.625 30.562 0.454 1 46.38 29 THR B N 1
ATOM 1465 C CA . THR B 1 29 ? 27.906 29.391 0.946 1 46.38 29 THR B CA 1
ATOM 1466 C C . THR B 1 29 ? 26.469 29.391 0.442 1 46.38 29 THR B C 1
ATOM 1468 O O . THR B 1 29 ? 25.656 30.234 0.853 1 46.38 29 THR B O 1
ATOM 1471 N N . HIS B 1 30 ? 26.188 29.234 -0.876 1 42.84 30 HIS B N 1
ATOM 1472 C CA . HIS B 1 30 ? 24.812 28.891 -1.247 1 42.84 30 HIS B CA 1
ATOM 1473 C C . HIS B 1 30 ? 24.266 27.781 -0.348 1 42.84 30 HIS B C 1
ATOM 1475 O O . HIS B 1 30 ? 24.578 26.609 -0.54 1 42.84 30 HIS B O 1
ATOM 1481 N N . SER B 1 31 ? 24.312 27.969 0.924 1 40.75 31 SER B N 1
ATOM 1482 C CA . SER B 1 31 ? 23.406 27.016 1.555 1 40.75 31 SER B CA 1
ATOM 1483 C C . SER B 1 31 ? 22.031 27.031 0.884 1 40.75 31 SER B C 1
ATOM 1485 O O . SER B 1 31 ? 21.25 27.953 1.074 1 40.75 31 SER B O 1
ATOM 1487 N N . ASP B 1 32 ? 21.938 26.781 -0.375 1 41.72 32 ASP B N 1
ATOM 1488 C CA . ASP B 1 32 ? 20.625 26.391 -0.904 1 41.72 32 ASP B CA 1
ATOM 1489 C C . ASP B 1 32 ? 19.828 25.609 0.127 1 41.72 32 ASP B C 1
ATOM 1491 O O . ASP B 1 32 ? 19.75 24.375 0.043 1 41.72 32 ASP B O 1
ATOM 1495 N N . HIS B 1 33 ? 20.062 25.812 1.392 1 43.28 33 HIS B N 1
ATOM 1496 C CA . HIS B 1 33 ? 19.016 25.25 2.215 1 43.28 33 HIS B CA 1
ATOM 1497 C C . HIS B 1 33 ? 17.641 25.75 1.785 1 43.28 33 HIS B C 1
ATOM 1499 O O . HIS B 1 33 ? 17.25 26.875 2.139 1 43.28 33 HIS B O 1
ATOM 1505 N N . ARG B 1 34 ? 17.109 25.562 0.529 1 45.69 34 ARG B N 1
ATOM 1506 C CA . ARG B 1 34 ? 15.68 25.781 0.298 1 45.69 34 ARG B CA 1
ATOM 1507 C C . ARG B 1 34 ? 14.883 25.641 1.591 1 45.69 34 ARG B C 1
ATOM 1509 O O . ARG B 1 34 ? 14.984 24.609 2.27 1 45.69 34 ARG B O 1
ATOM 1516 N N . PRO B 1 35 ? 14.57 26.609 2.375 1 47.72 35 PRO B N 1
ATOM 1517 C CA . PRO B 1 35 ? 13.703 26.422 3.535 1 47.72 35 PRO B CA 1
ATOM 1518 C C . PRO B 1 35 ? 12.695 25.281 3.336 1 47.72 35 PRO B C 1
ATOM 1520 O O . PRO B 1 35 ? 12.227 25.062 2.219 1 47.72 35 PRO B O 1
ATOM 1523 N N . LEU B 1 36 ? 12.758 24.219 4.062 1 53.38 36 LEU B N 1
ATOM 1524 C CA . LEU B 1 36 ? 11.703 23.203 4.078 1 53.38 36 LEU B CA 1
ATOM 1525 C C . LEU B 1 36 ? 10.336 23.828 3.836 1 53.38 36 LEU B C 1
ATOM 1527 O O . LEU B 1 36 ? 9.781 24.484 4.727 1 53.38 36 LEU B O 1
ATOM 1531 N N . GLU B 1 37 ? 10.156 24.594 2.719 1 60.03 37 GLU B N 1
ATOM 1532 C CA . GLU B 1 37 ? 8.859 25.156 2.373 1 60.03 37 GLU B CA 1
ATOM 1533 C C . GLU B 1 37 ? 7.719 24.219 2.75 1 60.03 37 GLU B C 1
ATOM 1535 O O . GLU B 1 37 ? 7.672 23.078 2.285 1 60.03 37 GLU B O 1
ATOM 1540 N N . THR B 1 38 ? 7.176 24.438 3.922 1 79.31 38 THR B N 1
ATOM 1541 C CA . THR B 1 38 ? 5.996 23.688 4.348 1 79.31 38 THR B CA 1
ATOM 1542 C C . THR B 1 38 ? 4.816 23.969 3.422 1 79.31 38 THR B C 1
ATOM 1544 O O . THR B 1 38 ? 4.402 25.125 3.258 1 79.31 38 THR B O 1
ATOM 1547 N N . LYS B 1 39 ? 4.445 23.094 2.568 1 91.38 39 LYS B N 1
ATOM 1548 C CA . LYS B 1 39 ? 3.277 23.188 1.693 1 91.38 39 LYS B CA 1
ATOM 1549 C C . LYS B 1 39 ? 1.981 23.125 2.498 1 91.38 39 LYS B C 1
ATOM 1551 O O . LYS B 1 39 ? 1.788 22.203 3.305 1 91.38 39 LYS B O 1
ATOM 1556 N N . ARG B 1 40 ? 1.157 24.219 2.295 1 96 40 ARG B N 1
ATOM 1557 C CA . ARG B 1 40 ? -0.162 24.219 2.918 1 96 40 ARG B CA 1
ATOM 1558 C C . ARG B 1 40 ? -1.234 23.766 1.929 1 96 40 ARG B C 1
ATOM 1560 O O . ARG B 1 40 ? -1.314 24.297 0.815 1 96 40 ARG B O 1
ATOM 1567 N N . THR B 1 41 ? -2.01 22.844 2.334 1 98 41 THR B N 1
ATOM 1568 C CA . THR B 1 41 ? -3.107 22.312 1.528 1 98 41 THR B CA 1
ATOM 1569 C C . THR B 1 41 ? -4.449 22.562 2.215 1 98 41 THR B C 1
ATOM 1571 O O . THR B 1 41 ? -4.715 22 3.283 1 98 41 THR B O 1
ATOM 1574 N N . HIS B 1 42 ? -5.301 23.281 1.554 1 98.31 42 HIS B N 1
ATOM 1575 C CA . HIS B 1 42 ? -6.582 23.641 2.143 1 98.31 42 HIS B CA 1
ATOM 1576 C C . HIS B 1 42 ? -7.57 22.484 2.086 1 98.31 42 HIS B C 1
ATOM 1578 O O . HIS B 1 42 ? -7.398 21.562 1.298 1 98.31 42 HIS B O 1
ATOM 1584 N N . LEU B 1 43 ? -8.641 22.641 2.895 1 98.56 43 LEU B N 1
ATOM 1585 C CA . LEU B 1 43 ? -9.633 21.578 3.09 1 98.56 43 LEU B CA 1
ATOM 1586 C C . LEU B 1 43 ? -10.172 21.094 1.751 1 98.56 43 LEU B C 1
ATOM 1588 O O . LEU B 1 43 ? -10.273 19.891 1.521 1 98.56 43 LEU B O 1
ATOM 1592 N N . HIS B 1 44 ? -10.5 22.016 0.909 1 98.19 44 HIS B N 1
ATOM 1593 C CA . HIS B 1 44 ? -11.078 21.641 -0.375 1 98.19 44 HIS B CA 1
ATOM 1594 C C . HIS B 1 44 ? -10.117 20.75 -1.171 1 98.19 44 HIS B C 1
ATOM 1596 O O . HIS B 1 44 ? -10.539 19.75 -1.765 1 98.19 44 HIS B O 1
ATOM 1602 N N . THR B 1 45 ? -8.859 21.062 -1.176 1 98.44 45 THR B N 1
ATOM 1603 C CA . THR B 1 45 ? -7.852 20.281 -1.897 1 98.44 45 THR B CA 1
ATOM 1604 C C . THR B 1 45 ? -7.637 18.938 -1.236 1 98.44 45 THR B C 1
ATOM 1606 O O . THR B 1 45 ? -7.434 17.922 -1.922 1 98.44 45 THR B O 1
ATOM 1609 N N . VAL B 1 46 ? -7.688 18.922 0.092 1 98.62 46 VAL B N 1
ATOM 1610 C CA . VAL B 1 46 ? -7.562 17.656 0.812 1 98.62 46 VAL B CA 1
ATOM 1611 C C . VAL B 1 46 ? -8.719 16.734 0.439 1 98.62 46 VAL B C 1
ATOM 1613 O O . VAL B 1 46 ? -8.516 15.555 0.159 1 98.62 46 VAL B O 1
ATOM 1616 N N . LEU B 1 47 ? -9.891 17.328 0.427 1 98.62 47 LEU B N 1
ATOM 1617 C CA . LEU B 1 47 ? -11.078 16.562 0.092 1 98.62 47 LEU B CA 1
ATOM 1618 C C . LEU B 1 47 ? -11.016 16.062 -1.35 1 98.62 47 LEU B C 1
ATOM 1620 O O . LEU B 1 47 ? -11.461 14.953 -1.651 1 98.62 47 LEU B O 1
ATOM 1624 N N . GLU B 1 48 ? -10.461 16.875 -2.232 1 98.5 48 GLU B N 1
ATOM 1625 C CA . GLU B 1 48 ? -10.297 16.484 -3.629 1 98.5 48 GLU B CA 1
ATOM 1626 C C . GLU B 1 48 ? -9.367 15.281 -3.762 1 98.5 48 GLU B C 1
ATOM 1628 O O . GLU B 1 48 ? -9.617 14.383 -4.562 1 98.5 48 GLU B O 1
ATOM 1633 N N . ALA B 1 49 ? -8.312 15.25 -3.012 1 98.5 49 ALA B N 1
ATOM 1634 C CA . ALA B 1 49 ? -7.375 14.125 -3.037 1 98.5 49 ALA B CA 1
ATOM 1635 C C . ALA B 1 49 ? -8.062 12.828 -2.631 1 98.5 49 ALA B C 1
ATOM 1637 O O . ALA B 1 49 ? -7.801 11.773 -3.209 1 98.5 49 ALA B O 1
ATOM 1638 N N . THR B 1 50 ? -8.961 12.93 -1.662 1 98.44 50 THR B N 1
ATOM 1639 C CA . THR B 1 50 ? -9.703 11.75 -1.229 1 98.44 50 THR B CA 1
ATOM 1640 C C . THR B 1 50 ? -10.625 11.25 -2.334 1 98.44 50 THR B C 1
ATOM 1642 O O . THR B 1 50 ? -10.734 10.047 -2.564 1 98.44 50 THR B O 1
ATOM 1645 N N . LYS B 1 51 ? -11.219 12.164 -3.018 1 98.12 51 LYS B N 1
ATOM 1646 C CA . LYS B 1 51 ? -12.141 11.82 -4.098 1 98.12 51 LYS B CA 1
ATOM 1647 C C . LYS B 1 51 ? -11.406 11.141 -5.25 1 98.12 51 LYS B C 1
ATOM 1649 O O . LYS B 1 51 ? -11.984 10.328 -5.973 1 98.12 51 LYS B O 1
ATOM 1654 N N . ASN B 1 52 ? -10.18 11.469 -5.395 1 98.38 52 ASN B N 1
ATOM 1655 C CA . ASN B 1 52 ? -9.383 10.93 -6.488 1 98.38 52 ASN B CA 1
ATOM 1656 C C . ASN B 1 52 ? -8.727 9.602 -6.105 1 98.38 52 ASN B C 1
ATOM 1658 O O . ASN B 1 52 ? -8.055 8.977 -6.926 1 98.38 52 ASN B O 1
ATOM 1662 N N . PHE B 1 53 ? -8.898 9.172 -4.867 1 98.81 53 PHE B N 1
ATOM 1663 C CA . PHE B 1 53 ? -8.297 7.934 -4.391 1 98.81 53 PHE B CA 1
ATOM 1664 C C . PHE B 1 53 ? -9.289 7.152 -3.533 1 98.81 53 PHE B C 1
ATOM 1666 O O . PHE B 1 53 ? -8.969 6.758 -2.41 1 98.81 53 PHE B O 1
ATOM 1673 N N . ILE B 1 54 ? -10.445 6.977 -4.043 1 98.88 54 ILE B N 1
ATOM 1674 C CA . ILE B 1 54 ? -11.492 6.242 -3.35 1 98.88 54 ILE B CA 1
ATOM 1675 C C . ILE B 1 54 ? -11.234 4.742 -3.457 1 98.88 54 ILE B C 1
ATOM 1677 O O . ILE B 1 54 ? -10.578 4.285 -4.395 1 98.88 54 ILE B O 1
ATOM 1681 N N . CYS B 1 55 ? -11.711 4.035 -2.521 1 98.88 55 CYS B N 1
ATOM 1682 C CA . CYS B 1 55 ? -11.664 2.578 -2.527 1 98.88 55 CYS B CA 1
ATOM 1683 C C . CYS B 1 55 ? -12.586 2.008 -3.602 1 98.88 55 CYS B C 1
ATOM 1685 O O . CYS B 1 55 ? -13.805 2.016 -3.445 1 98.88 55 CYS B O 1
ATOM 1687 N N . LYS B 1 56 ? -11.969 1.521 -4.621 1 98.56 56 LYS B N 1
ATOM 1688 C CA . LYS B 1 56 ? -12.75 0.971 -5.727 1 98.56 56 LYS B CA 1
ATOM 1689 C C . LYS B 1 56 ? -11.953 -0.093 -6.48 1 98.56 56 LYS B C 1
ATOM 1691 O O . LYS B 1 56 ? -12.406 -1.232 -6.613 1 98.56 56 LYS B O 1
ATOM 1696 N N . LYS B 1 57 ? -10.773 0.31 -6.918 1 98.25 57 LYS B N 1
ATOM 1697 C CA . LYS B 1 57 ? -9.906 -0.591 -7.668 1 98.25 57 LYS B CA 1
ATOM 1698 C C . LYS B 1 57 ? -8.758 -1.099 -6.797 1 98.25 57 LYS B C 1
ATOM 1700 O O . LYS B 1 57 ? -8.297 -0.395 -5.898 1 98.25 57 LYS B O 1
ATOM 1705 N N . SER B 1 58 ? -8.336 -2.301 -7.109 1 98.62 58 SER B N 1
ATOM 1706 C CA . SER B 1 58 ? -7.172 -2.832 -6.41 1 98.62 58 SER B CA 1
ATOM 1707 C C . SER B 1 58 ? -5.914 -2.039 -6.75 1 98.62 58 SER B C 1
ATOM 1709 O O . SER B 1 58 ? -5.867 -1.335 -7.758 1 98.62 58 SER B O 1
ATOM 1711 N N . GLN B 1 59 ? -4.941 -2.096 -5.844 1 98.69 59 GLN B N 1
ATOM 1712 C CA . GLN B 1 59 ? -3.666 -1.4 -6 1 98.69 59 GLN B CA 1
ATOM 1713 C C . GLN B 1 59 ? -2.52 -2.389 -6.184 1 98.69 59 GLN B C 1
ATOM 1715 O O . GLN B 1 59 ? -2.51 -3.461 -5.574 1 98.69 59 GLN B O 1
ATOM 1720 N N . PRO B 1 60 ? -1.583 -2.014 -7.031 1 98.75 60 PRO B N 1
ATOM 1721 C CA . PRO B 1 60 ? -0.404 -2.877 -7.113 1 98.75 60 PRO B CA 1
ATOM 1722 C C . PRO B 1 60 ? 0.452 -2.83 -5.852 1 98.75 60 PRO B C 1
ATOM 1724 O O . PRO B 1 60 ? 0.656 -1.757 -5.277 1 98.75 60 PRO B O 1
ATOM 1727 N N . ARG B 1 61 ? 0.873 -3.971 -5.414 1 98.69 61 ARG B N 1
ATOM 1728 C CA . ARG B 1 61 ? 1.804 -4.133 -4.305 1 98.69 61 ARG B CA 1
ATOM 1729 C C . ARG B 1 61 ? 2.93 -5.094 -4.668 1 98.69 61 ARG B C 1
ATOM 1731 O O . ARG B 1 61 ? 2.695 -6.117 -5.312 1 98.69 61 ARG B O 1
ATOM 1738 N N . ALA B 1 62 ? 4.09 -4.703 -4.262 1 98.69 62 ALA B N 1
ATOM 1739 C CA . ALA B 1 62 ? 5.242 -5.578 -4.461 1 98.69 62 ALA B CA 1
ATOM 1740 C C . ALA B 1 62 ? 5.449 -6.5 -3.266 1 98.69 62 ALA B C 1
ATOM 1742 O O . ALA B 1 62 ? 5.43 -6.051 -2.117 1 98.69 62 ALA B O 1
ATOM 1743 N N . TYR B 1 63 ? 5.684 -7.75 -3.543 1 97.81 63 TYR B N 1
ATOM 1744 C CA . TYR B 1 63 ? 5.969 -8.727 -2.494 1 97.81 63 TYR B CA 1
ATOM 1745 C C . TYR B 1 63 ? 7.246 -9.5 -2.803 1 97.81 63 TYR B C 1
ATOM 1747 O O . TYR B 1 63 ? 7.406 -10.031 -3.904 1 97.81 63 TYR B O 1
ATOM 1755 N N . SER B 1 64 ? 8.094 -9.57 -1.792 1 96.75 64 SER B N 1
ATOM 1756 C CA . SER B 1 64 ? 9.289 -10.398 -1.91 1 96.75 64 SER B CA 1
ATOM 1757 C C . SER B 1 64 ? 8.93 -11.875 -1.912 1 96.75 64 SER B C 1
ATOM 1759 O O . SER B 1 64 ? 8.266 -12.367 -0.998 1 96.75 64 SER B O 1
ATOM 1761 N N . LEU B 1 65 ? 9.469 -12.594 -2.912 1 97 65 LEU B N 1
ATOM 1762 C CA . LEU B 1 65 ? 9.211 -14.023 -2.961 1 97 65 LEU B CA 1
ATOM 1763 C C . LEU B 1 65 ? 9.914 -14.75 -1.814 1 97 65 LEU B C 1
ATOM 1765 O O . LEU B 1 65 ? 9.43 -15.781 -1.339 1 97 65 LEU B O 1
ATOM 1769 N N . MET B 1 66 ? 11 -14.148 -1.406 1 93.44 66 MET B N 1
ATOM 1770 C CA . MET B 1 66 ? 11.688 -14.719 -0.251 1 93.44 66 MET B CA 1
ATOM 1771 C C . MET B 1 66 ? 10.797 -14.68 0.985 1 93.44 66 MET B C 1
ATOM 1773 O O . MET B 1 66 ? 10.742 -15.648 1.742 1 93.44 66 MET B O 1
ATOM 1777 N N . ASP B 1 67 ? 10.07 -13.602 1.157 1 92.12 67 ASP B N 1
ATOM 1778 C CA . ASP B 1 67 ? 9.18 -13.453 2.303 1 92.12 67 ASP B CA 1
ATOM 1779 C C . ASP B 1 67 ? 7.949 -14.352 2.166 1 92.12 67 ASP B C 1
ATOM 1781 O O . ASP B 1 67 ? 7.48 -14.922 3.15 1 92.12 67 ASP B O 1
ATOM 1785 N N . LEU B 1 68 ? 7.473 -14.492 0.929 1 94.44 68 LEU B N 1
ATOM 1786 C CA . LEU B 1 68 ? 6.238 -15.242 0.71 1 94.44 68 LEU B CA 1
ATOM 1787 C C . LEU B 1 68 ? 6.488 -16.75 0.784 1 94.44 68 LEU B C 1
ATOM 1789 O O . LEU B 1 68 ? 5.574 -17.516 1.069 1 94.44 68 LEU B O 1
ATOM 1793 N N . MET B 1 69 ? 7.699 -17.188 0.578 1 92.06 69 MET B N 1
ATOM 1794 C CA . MET B 1 69 ? 7.992 -18.609 0.464 1 92.06 69 MET B CA 1
ATOM 1795 C C . MET B 1 69 ? 8.961 -19.047 1.554 1 92.06 69 MET B C 1
ATOM 1797 O O . MET B 1 69 ? 9.758 -19.969 1.346 1 92.06 69 MET B O 1
ATOM 1801 N N . GLN B 1 70 ? 8.977 -18.406 2.605 1 84 70 GLN B N 1
ATOM 1802 C CA . GLN B 1 70 ? 9.906 -18.672 3.697 1 84 70 GLN B CA 1
ATOM 1803 C C . GLN B 1 70 ? 9.688 -20.078 4.273 1 84 70 GLN B C 1
ATOM 1805 O O . GLN B 1 70 ? 10.57 -20.625 4.945 1 84 70 GLN B O 1
ATOM 1810 N N . HIS B 1 71 ? 8.672 -20.703 3.947 1 81.5 71 HIS B N 1
ATOM 1811 C CA . HIS B 1 71 ? 8.359 -22.016 4.516 1 81.5 71 HIS B CA 1
ATOM 1812 C C . HIS B 1 71 ? 9.102 -23.125 3.779 1 81.5 71 HIS B C 1
ATOM 1814 O O . HIS B 1 71 ? 9.094 -24.281 4.219 1 81.5 71 HIS B O 1
ATOM 1820 N N . LEU B 1 72 ? 9.805 -22.844 2.719 1 83.25 72 LEU B N 1
ATOM 1821 C CA . LEU B 1 72 ? 10.539 -23.828 1.945 1 83.25 72 LEU B CA 1
ATOM 1822 C C . LEU B 1 72 ? 11.977 -23.938 2.434 1 83.25 72 LEU B C 1
ATOM 1824 O O . LEU B 1 72 ? 12.766 -23 2.289 1 83.25 72 LEU B O 1
ATOM 1828 N N . PRO B 1 73 ? 12.391 -25.016 3.012 1 79.81 73 PRO B N 1
ATOM 1829 C CA . PRO B 1 73 ? 13.703 -25.141 3.654 1 79.81 73 PRO B CA 1
ATOM 1830 C C . PRO B 1 73 ? 14.844 -25.281 2.65 1 79.81 73 PRO B C 1
ATOM 1832 O O . PRO B 1 73 ? 15.969 -24.859 2.922 1 79.81 73 PRO B O 1
ATOM 1835 N N . SER B 1 74 ? 14.562 -25.812 1.56 1 87.94 74 SER B N 1
ATOM 1836 C CA . SER B 1 74 ? 15.711 -26.172 0.725 1 87.94 74 SER B CA 1
ATOM 1837 C C . SER B 1 74 ? 15.633 -25.484 -0.634 1 87.94 74 SER B C 1
ATOM 1839 O O . SER B 1 74 ? 16.406 -25.797 -1.539 1 87.94 74 SER B O 1
ATOM 1841 N N . GLU B 1 75 ? 14.711 -24.625 -0.754 1 91.62 75 GLU B N 1
ATOM 1842 C CA . GLU B 1 75 ? 14.586 -23.922 -2.031 1 91.62 75 GLU B CA 1
ATOM 1843 C C . GLU B 1 75 ? 14.297 -22.438 -1.822 1 91.62 75 GLU B C 1
ATOM 1845 O O . GLU B 1 75 ? 13.82 -22.031 -0.76 1 91.62 75 GLU B O 1
ATOM 1850 N N . SER B 1 76 ? 14.734 -21.719 -2.812 1 91.75 76 SER B N 1
ATOM 1851 C CA . SER B 1 76 ? 14.461 -20.281 -2.773 1 91.75 76 SER B CA 1
ATOM 1852 C C . SER B 1 76 ? 14.117 -19.75 -4.16 1 91.75 76 SER B C 1
ATOM 1854 O O . SER B 1 76 ? 14.672 -20.203 -5.164 1 91.75 76 SER B O 1
ATOM 1856 N N . ALA B 1 77 ? 13.148 -18.891 -4.074 1 93.69 77 ALA B N 1
ATOM 1857 C CA . ALA B 1 77 ? 12.844 -18.219 -5.336 1 93.69 77 ALA B CA 1
ATOM 1858 C C . ALA B 1 77 ? 13.992 -17.297 -5.762 1 93.69 77 ALA B C 1
ATOM 1860 O O . ALA B 1 77 ? 14.516 -16.531 -4.957 1 93.69 77 ALA B O 1
ATOM 1861 N N . ARG B 1 78 ? 14.359 -17.438 -7.004 1 91.88 78 ARG B N 1
ATOM 1862 C CA . ARG B 1 78 ? 15.484 -16.656 -7.523 1 91.88 78 ARG B CA 1
ATOM 1863 C C . ARG B 1 78 ? 15.008 -15.547 -8.445 1 91.88 78 ARG B C 1
ATOM 1865 O O . ARG B 1 78 ? 15.516 -14.422 -8.391 1 91.88 78 ARG B O 1
ATOM 1872 N N . ARG B 1 79 ? 14.094 -15.961 -9.32 1 96.62 79 ARG B N 1
ATOM 1873 C CA . ARG B 1 79 ? 13.547 -14.984 -10.258 1 96.62 79 ARG B CA 1
ATOM 1874 C C . ARG B 1 79 ? 12.039 -15.172 -10.422 1 96.62 79 ARG B C 1
ATOM 1876 O O . ARG B 1 79 ? 11.57 -16.281 -10.672 1 96.62 79 ARG B O 1
ATOM 1883 N N . PRO B 1 80 ? 11.367 -13.906 -10.469 1 98.12 80 PRO B N 1
ATOM 1884 C CA . PRO B 1 80 ? 11.789 -12.594 -9.992 1 98.12 80 PRO B CA 1
ATOM 1885 C C . PRO B 1 80 ? 12.039 -12.562 -8.484 1 98.12 80 PRO B C 1
ATOM 1887 O O . PRO B 1 80 ? 11.711 -13.523 -7.785 1 98.12 80 PRO B O 1
ATOM 1890 N N . VAL B 1 81 ? 12.719 -11.523 -7.988 1 97.88 81 VAL B N 1
ATOM 1891 C CA . VAL B 1 81 ? 12.891 -11.297 -6.555 1 97.88 81 VAL B CA 1
ATOM 1892 C C . VAL B 1 81 ? 11.547 -10.922 -5.926 1 97.88 81 VAL B C 1
ATOM 1894 O O . VAL B 1 81 ? 11.211 -11.391 -4.836 1 97.88 81 VAL B O 1
ATOM 1897 N N . TYR B 1 82 ? 10.875 -10.125 -6.629 1 98.31 82 TYR B N 1
ATOM 1898 C CA . TYR B 1 82 ? 9.555 -9.656 -6.215 1 98.31 82 TYR B CA 1
ATOM 1899 C C . TYR B 1 82 ? 8.492 -10.047 -7.238 1 98.31 82 TYR B C 1
ATOM 1901 O O . TYR B 1 82 ? 8.797 -10.227 -8.422 1 98.31 82 TYR B O 1
ATOM 1909 N N . ILE B 1 83 ? 7.277 -10.156 -6.75 1 98.56 83 ILE B N 1
ATOM 1910 C CA . ILE B 1 83 ? 6.125 -10.188 -7.645 1 98.56 83 ILE B CA 1
ATOM 1911 C C . ILE B 1 83 ? 5.18 -9.031 -7.309 1 98.56 83 ILE B C 1
ATOM 1913 O O . ILE B 1 83 ? 5.188 -8.523 -6.184 1 98.56 83 ILE B O 1
ATOM 1917 N N . VAL B 1 84 ? 4.422 -8.633 -8.328 1 98.75 84 VAL B N 1
ATOM 1918 C CA . VAL B 1 84 ? 3.465 -7.547 -8.156 1 98.75 84 VAL B CA 1
ATOM 1919 C C . VAL B 1 84 ? 2.041 -8.102 -8.164 1 98.75 84 VAL B C 1
ATOM 1921 O O . VAL B 1 84 ? 1.631 -8.758 -9.133 1 98.75 84 VAL B O 1
ATOM 1924 N N . LEU B 1 85 ? 1.349 -7.832 -7.094 1 98.5 85 LEU B N 1
ATOM 1925 C CA . LEU B 1 85 ? -0.006 -8.359 -6.957 1 98.5 85 LEU B CA 1
ATOM 1926 C C . LEU B 1 85 ? -1.019 -7.223 -6.832 1 98.5 85 LEU B C 1
ATOM 1928 O O . LEU B 1 85 ? -0.692 -6.148 -6.32 1 98.5 85 LEU B O 1
ATOM 1932 N N . LYS B 1 86 ? -2.205 -7.484 -7.32 1 98.44 86 LYS B N 1
ATOM 1933 C CA . LYS B 1 86 ? -3.338 -6.59 -7.09 1 98.44 86 LYS B CA 1
ATOM 1934 C C . LYS B 1 86 ? -3.945 -6.824 -5.707 1 98.44 86 LYS B C 1
ATOM 1936 O O . LYS B 1 86 ? -4.367 -7.938 -5.391 1 98.44 86 LYS B O 1
ATOM 1941 N N . ARG B 1 87 ? -4.059 -5.734 -4.883 1 98.5 87 ARG B N 1
ATOM 1942 C CA . ARG B 1 87 ? -4.465 -5.922 -3.492 1 98.5 87 ARG B CA 1
ATOM 1943 C C . ARG B 1 87 ? -5.449 -4.84 -3.061 1 98.5 87 ARG B C 1
ATOM 1945 O O . ARG B 1 87 ? -5.328 -3.684 -3.473 1 98.5 87 ARG B O 1
ATOM 1952 N N . CYS B 1 88 ? -6.332 -5.312 -2.289 1 98.44 88 CYS B N 1
ATOM 1953 C CA . CYS B 1 88 ? -7.23 -4.441 -1.543 1 98.44 88 CYS B CA 1
ATOM 1954 C C . CYS B 1 88 ? -6.965 -4.535 -0.045 1 98.44 88 CYS B C 1
ATOM 1956 O O . CYS B 1 88 ? -7.156 -5.594 0.557 1 98.44 88 CYS B O 1
ATOM 1958 N N . ASP B 1 89 ? -6.426 -3.475 0.541 1 96.88 89 ASP B N 1
ATOM 1959 C CA . ASP B 1 89 ? -6.176 -3.395 1.977 1 96.88 89 ASP B CA 1
ATOM 1960 C C . ASP B 1 89 ? -6.652 -2.059 2.543 1 96.88 89 ASP B C 1
ATOM 1962 O O . ASP B 1 89 ? -7.234 -1.245 1.823 1 96.88 89 ASP B O 1
ATOM 1966 N N . SER B 1 90 ? -6.434 -1.873 3.805 1 96.44 90 SER B N 1
ATOM 1967 C CA . SER B 1 90 ? -6.961 -0.691 4.477 1 96.44 90 SER B CA 1
ATOM 1968 C C . SER B 1 90 ? -6.344 0.586 3.92 1 96.44 90 SER B C 1
ATOM 1970 O O . SER B 1 90 ? -6.848 1.685 4.164 1 96.44 90 SER B O 1
ATOM 1972 N N . TYR B 1 91 ? -5.25 0.47 3.086 1 97.81 91 TYR B N 1
ATOM 1973 C CA . TYR B 1 91 ? -4.543 1.636 2.566 1 97.81 91 TYR B CA 1
ATOM 1974 C C . TYR B 1 91 ? -4.809 1.816 1.077 1 97.81 91 TYR B C 1
ATOM 1976 O O . TYR B 1 91 ? -4.297 2.75 0.457 1 97.81 91 TYR B O 1
ATOM 1984 N N . ALA B 1 92 ? -5.664 1.026 0.5 1 98.56 92 ALA B N 1
ATOM 1985 C CA . ALA B 1 92 ? -5.816 0.937 -0.95 1 98.56 92 ALA B CA 1
ATOM 1986 C C . ALA B 1 92 ? -6.789 1.993 -1.464 1 98.56 92 ALA B C 1
ATOM 1988 O O . ALA B 1 92 ? -6.988 2.125 -2.674 1 98.56 92 ALA B O 1
ATOM 1989 N N . GLY B 1 93 ? -7.422 2.762 -0.535 1 98.81 93 GLY B N 1
ATOM 1990 C CA . GLY B 1 93 ? -8.352 3.805 -0.936 1 98.81 93 GLY B CA 1
ATOM 1991 C C . GLY B 1 93 ? -9.188 4.336 0.215 1 98.81 93 GLY B C 1
ATOM 1992 O O . GLY B 1 93 ? -9.25 3.717 1.279 1 98.81 93 GLY B O 1
ATOM 1993 N N . CYS B 1 94 ? -9.828 5.418 -0.033 1 98.81 94 CYS B N 1
ATOM 1994 C CA . CYS B 1 94 ? -10.594 6.113 0.999 1 98.81 94 CYS B CA 1
ATOM 1995 C C . CYS B 1 94 ? -12.031 5.625 1.03 1 98.81 94 CYS B C 1
ATOM 1997 O O . CYS B 1 94 ? -12.641 5.41 -0.019 1 98.81 94 CYS B O 1
ATOM 1999 N N . CYS B 1 95 ? -12.539 5.469 2.199 1 98.62 95 CYS B N 1
ATOM 2000 C CA . CYS B 1 95 ? -13.961 5.227 2.422 1 98.62 95 CYS B CA 1
ATOM 2001 C C . CYS B 1 95 ? -14.648 6.484 2.936 1 98.62 95 CYS B C 1
ATOM 2003 O O . CYS B 1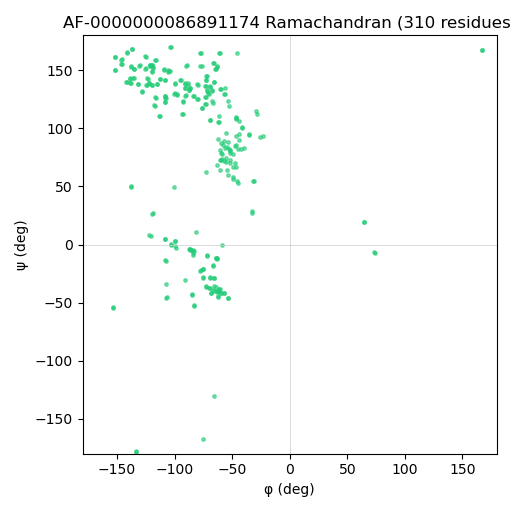 95 ? -13.984 7.477 3.25 1 98.62 95 CYS B O 1
ATOM 2005 N N . ASN B 1 96 ? -15.977 6.473 2.99 1 96.94 96 ASN B N 1
ATOM 2006 C CA . ASN B 1 96 ? -16.734 7.676 3.312 1 96.94 96 ASN B CA 1
ATOM 2007 C C . ASN B 1 96 ? -17.172 7.691 4.777 1 96.94 96 ASN B C 1
ATOM 2009 O O . ASN B 1 96 ? -17.766 8.664 5.246 1 96.94 96 ASN B O 1
ATOM 2013 N N . SER B 1 97 ? -16.828 6.617 5.48 1 96.5 97 SER B N 1
ATOM 2014 C CA . SER B 1 97 ? -17.125 6.496 6.902 1 96.5 97 SER B CA 1
ATOM 2015 C C . SER B 1 97 ? -15.93 5.957 7.68 1 96.5 97 SER B C 1
ATOM 2017 O O . SER B 1 97 ? -15.234 5.055 7.207 1 96.5 97 SER B O 1
ATOM 2019 N N . PRO B 1 98 ? -15.781 6.488 8.883 1 93.88 98 PRO B N 1
ATOM 2020 C CA . PRO B 1 98 ? -14.648 6.016 9.68 1 93.88 98 PRO B CA 1
ATOM 2021 C C . PRO B 1 98 ? -14.789 4.555 10.094 1 93.88 98 PRO B C 1
ATOM 2023 O O . PRO B 1 98 ? -13.805 3.924 10.492 1 93.88 98 PRO B O 1
ATOM 2026 N N . ASP B 1 99 ? -16 3.99 10.031 1 95.69 99 ASP B N 1
ATOM 2027 C CA . ASP B 1 99 ? -16.25 2.615 10.453 1 95.69 99 ASP B CA 1
ATOM 2028 C C . ASP B 1 99 ? -15.922 1.63 9.328 1 95.69 99 ASP B C 1
ATOM 2030 O O . ASP B 1 99 ? -15.922 0.416 9.547 1 95.69 99 ASP B O 1
ATOM 2034 N N . LEU B 1 100 ? -15.672 2.176 8.195 1 97.69 100 LEU B N 1
ATOM 2035 C CA . LEU B 1 100 ? -15.414 1.334 7.031 1 97.69 100 LEU B CA 1
ATOM 2036 C C . LEU B 1 100 ? -13.93 1.318 6.688 1 97.69 100 LEU B C 1
ATOM 2038 O O . LEU B 1 100 ? -13.219 2.299 6.926 1 97.69 100 LEU B O 1
ATOM 2042 N N . SER B 1 101 ? -13.508 0.232 6.16 1 97.94 101 SER B N 1
ATOM 2043 C CA . SER B 1 101 ? -12.156 0.08 5.629 1 97.94 101 SER B CA 1
ATOM 2044 C C . SER B 1 101 ? -12.164 -0.623 4.277 1 97.94 101 SER B C 1
ATOM 2046 O O . SER B 1 101 ? -13.07 -1.406 3.986 1 97.94 101 SER B O 1
ATOM 2048 N N . CYS B 1 102 ? -11.172 -0.33 3.428 1 98.44 102 CYS B N 1
ATOM 2049 C CA . CYS B 1 102 ? -11.102 -0.898 2.086 1 98.44 102 CYS B CA 1
ATOM 2050 C C . CYS B 1 102 ? -10.727 -2.373 2.139 1 98.44 102 CYS B C 1
ATOM 2052 O O . CYS B 1 102 ? -9.805 -2.758 2.867 1 98.44 102 CYS B O 1
ATOM 2054 N N . ALA B 1 103 ? -11.43 -3.197 1.432 1 98.31 103 ALA B N 1
ATOM 2055 C CA . ALA B 1 103 ? -11.242 -4.645 1.471 1 98.31 103 ALA B CA 1
ATOM 2056 C C . ALA B 1 103 ? -11.633 -5.285 0.141 1 98.31 103 ALA B C 1
ATOM 2058 O O . ALA B 1 103 ? -12.328 -4.668 -0.67 1 98.31 103 ALA B O 1
ATOM 2059 N N . PRO B 1 104 ? -11.188 -6.477 -0.112 1 97.62 104 PRO B N 1
ATOM 2060 C CA . PRO B 1 104 ? -11.531 -7.121 -1.382 1 97.62 104 PRO B CA 1
ATOM 2061 C C . PRO B 1 104 ? -12.992 -7.57 -1.44 1 97.62 104 PRO B C 1
ATOM 2063 O O . PRO B 1 104 ? -13.547 -8 -0.428 1 97.62 104 PRO B O 1
ATOM 2066 N N . VAL B 1 105 ? -13.516 -7.383 -2.633 1 97.75 105 VAL B N 1
ATOM 2067 C CA . VAL B 1 105 ? -14.789 -8.031 -2.922 1 97.75 105 VAL B CA 1
ATOM 2068 C C . VAL B 1 105 ? -14.562 -9.516 -3.188 1 97.75 105 VAL B C 1
ATOM 2070 O O . VAL B 1 105 ? -13.93 -9.891 -4.176 1 97.75 105 VAL B O 1
ATOM 2073 N N . GLU B 1 106 ? -15.125 -10.359 -2.379 1 95.44 106 GLU B N 1
ATOM 2074 C CA . GLU B 1 106 ? -14.844 -11.797 -2.395 1 95.44 106 GLU B CA 1
ATOM 2075 C C . GLU B 1 106 ? -15.133 -12.398 -3.766 1 95.44 106 GLU B C 1
ATOM 2077 O O . GLU B 1 106 ? -14.359 -13.219 -4.266 1 95.44 106 GLU B O 1
ATOM 2082 N N . SER B 1 107 ? -16.188 -12 -4.363 1 96.88 107 SER B N 1
ATOM 2083 C CA . SER B 1 107 ? -16.609 -12.578 -5.637 1 96.88 107 SER B CA 1
ATOM 2084 C C . SER B 1 107 ? -15.695 -12.133 -6.773 1 96.88 107 SER B C 1
ATOM 2086 O O . SER B 1 107 ? -15.781 -12.664 -7.883 1 96.88 107 SER B O 1
ATOM 2088 N N . SER B 1 108 ? -14.836 -11.195 -6.52 1 96.75 108 SER B N 1
ATOM 2089 C CA . SER B 1 108 ? -13.961 -10.672 -7.57 1 96.75 108 SER B CA 1
ATOM 2090 C C . SER B 1 108 ? -12.547 -11.219 -7.434 1 96.75 108 SER B C 1
ATOM 2092 O O . SER B 1 108 ? -11.664 -10.875 -8.219 1 96.75 108 SER B O 1
ATOM 2094 N N . ILE B 1 109 ? -12.359 -12.016 -6.477 1 95.94 109 ILE B N 1
ATOM 2095 C CA . ILE B 1 109 ? -11.055 -12.641 -6.266 1 95.94 109 ILE B CA 1
ATOM 2096 C C . ILE B 1 109 ? -10.828 -13.719 -7.32 1 95.94 109 ILE B C 1
ATOM 2098 O O . ILE B 1 109 ? -11.742 -14.484 -7.645 1 95.94 109 ILE B O 1
ATOM 2102 N N . TYR B 1 110 ? -9.641 -13.742 -7.867 1 96.12 110 TYR B N 1
ATOM 2103 C CA . TYR B 1 110 ? -9.289 -14.781 -8.836 1 96.12 110 TYR B CA 1
ATOM 2104 C C . TYR B 1 110 ? -7.855 -15.242 -8.641 1 96.12 110 TYR B C 1
ATOM 2106 O O . TYR B 1 110 ? -7.074 -14.602 -7.938 1 96.12 110 TYR B O 1
ATOM 2114 N N . TYR B 1 111 ? -7.57 -16.375 -9.25 1 96.06 111 TYR B N 1
ATOM 2115 C CA . TYR B 1 111 ? -6.242 -16.953 -9.102 1 96.06 111 TYR B CA 1
ATOM 2116 C C . TYR B 1 111 ? -5.441 -16.828 -10.391 1 96.06 111 TYR B C 1
ATOM 2118 O O . TYR B 1 111 ? -5.992 -16.969 -11.484 1 96.06 111 TYR B O 1
ATOM 2126 N N . GLU B 1 112 ? -4.23 -16.562 -10.258 1 97.06 112 GLU B N 1
ATOM 2127 C CA . GLU B 1 112 ? -3.27 -16.469 -11.352 1 97.06 112 GLU B CA 1
ATOM 2128 C C . GLU B 1 112 ? -2.094 -17.406 -11.133 1 97.06 112 GLU B C 1
ATOM 2130 O O . GLU B 1 112 ? -1.635 -17.594 -10.008 1 97.06 112 GLU B O 1
ATOM 2135 N N . GLU B 1 113 ? -1.73 -18.047 -12.203 1 98.25 113 GLU B N 1
ATOM 2136 C CA . GLU B 1 113 ? -0.514 -18.844 -12.164 1 98.25 113 GLU B CA 1
ATOM 2137 C C . GLU B 1 113 ? 0.66 -18.109 -12.797 1 98.25 113 GLU B C 1
ATOM 2139 O O . GLU B 1 113 ? 0.558 -17.625 -13.93 1 98.25 113 GLU B O 1
ATOM 2144 N N . MET B 1 114 ? 1.725 -18.078 -12.094 1 98.5 114 MET B N 1
ATOM 2145 C CA . MET B 1 114 ? 2.91 -17.359 -12.539 1 98.5 114 MET B CA 1
ATOM 2146 C C . MET B 1 114 ? 4.117 -18.281 -12.625 1 98.5 114 MET B C 1
ATOM 2148 O O . MET B 1 114 ? 4.312 -19.125 -11.758 1 98.5 114 MET B O 1
ATOM 2152 N N . GLU B 1 115 ? 4.852 -18.062 -13.68 1 98.5 115 GLU B N 1
ATOM 2153 C CA . GLU B 1 115 ? 6.098 -18.812 -13.812 1 98.5 115 GLU B CA 1
ATOM 2154 C C . GLU B 1 115 ? 7.246 -18.094 -13.102 1 98.5 115 GLU B C 1
ATOM 2156 O O . GLU B 1 115 ? 7.422 -16.891 -13.258 1 98.5 115 GLU B O 1
ATOM 2161 N N . ILE B 1 116 ? 8.031 -18.891 -12.289 1 98.38 116 ILE B N 1
ATOM 2162 C CA . ILE B 1 116 ? 9.18 -18.328 -11.586 1 98.38 116 ILE B CA 1
ATOM 2163 C C . ILE B 1 116 ? 10.367 -19.281 -11.688 1 98.38 116 ILE B C 1
ATOM 2165 O O . ILE B 1 116 ? 10.234 -20.406 -12.203 1 98.38 116 ILE B O 1
ATOM 2169 N N . VAL B 1 117 ? 11.523 -18.812 -11.312 1 98 117 VAL B N 1
ATOM 2170 C CA . VAL B 1 117 ? 12.719 -19.641 -11.234 1 98 117 VAL B CA 1
ATOM 2171 C C . VAL B 1 117 ? 13.078 -19.891 -9.766 1 98 117 VAL B C 1
ATOM 2173 O O . VAL B 1 117 ? 13.227 -18.953 -8.992 1 98 117 VAL B O 1
ATOM 2176 N N . MET B 1 118 ? 13.211 -21.156 -9.43 1 95.94 118 MET B N 1
ATOM 2177 C CA . MET B 1 118 ? 13.633 -21.578 -8.094 1 95.94 118 MET B CA 1
ATOM 2178 C C . MET B 1 118 ? 15.047 -22.156 -8.125 1 95.94 118 MET B C 1
ATOM 2180 O O . MET B 1 118 ? 15.484 -22.672 -9.148 1 95.94 118 MET B O 1
ATOM 2184 N N . SER B 1 119 ? 15.695 -21.953 -6.977 1 94.69 119 SER B N 1
ATOM 2185 C CA . SER B 1 119 ? 17.016 -22.547 -6.844 1 94.69 119 SER B CA 1
ATOM 2186 C C . SER B 1 119 ? 17.094 -23.469 -5.625 1 94.69 119 SER B C 1
ATOM 2188 O O . SER B 1 119 ? 16.547 -23.141 -4.566 1 94.69 119 SER B O 1
ATOM 2190 N N . SER B 1 120 ? 17.828 -24.547 -5.859 1 92.69 120 SER B N 1
ATOM 2191 C CA . SER B 1 120 ? 18.109 -25.453 -4.742 1 92.69 120 SER B CA 1
ATOM 2192 C C . SER B 1 120 ? 19.312 -24.953 -3.934 1 92.69 120 SER B C 1
ATOM 2194 O O . SER B 1 120 ? 20.391 -24.719 -4.492 1 92.69 120 SER B O 1
ATOM 2196 N N . LEU B 1 121 ? 19.078 -24.859 -2.67 1 88.38 121 LEU B N 1
ATOM 2197 C CA . LEU B 1 121 ? 20.172 -24.438 -1.801 1 88.38 121 LEU B CA 1
ATOM 2198 C C . LEU B 1 121 ? 21.172 -25.562 -1.596 1 88.38 121 LEU B C 1
ATOM 2200 O O . LEU B 1 121 ? 22.344 -25.312 -1.302 1 88.38 121 LEU B O 1
ATOM 2204 N N . LYS B 1 122 ? 20.703 -26.766 -1.826 1 91.69 122 LYS B N 1
ATOM 2205 C CA . LYS B 1 122 ? 21.531 -27.953 -1.614 1 91.69 122 LYS B CA 1
ATOM 2206 C C . LYS B 1 122 ? 22.406 -28.25 -2.838 1 91.69 122 LYS B C 1
ATOM 2208 O O . LYS B 1 122 ? 23.594 -28.516 -2.709 1 91.69 122 LYS B O 1
ATOM 2213 N N . THR B 1 123 ? 21.75 -28.109 -3.977 1 92.81 123 THR B N 1
ATOM 2214 C CA . THR B 1 123 ? 22.438 -28.578 -5.184 1 92.81 123 THR B CA 1
ATOM 2215 C C . THR B 1 123 ? 22.891 -27.391 -6.027 1 92.81 123 THR B C 1
ATOM 2217 O O . THR B 1 123 ? 23.625 -27.562 -7.004 1 92.81 123 THR B O 1
ATOM 2220 N N . ASN B 1 124 ? 22.422 -26.203 -5.773 1 89.88 124 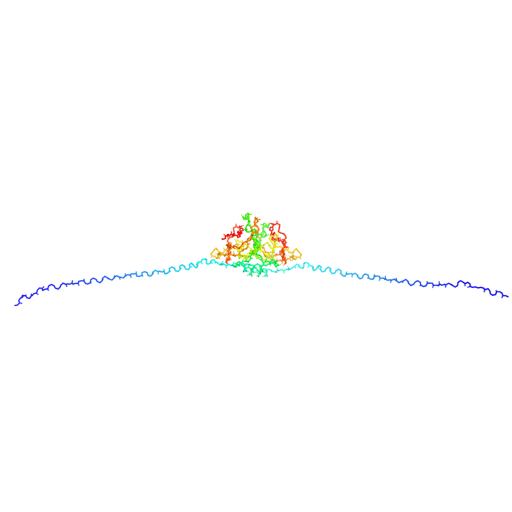ASN B N 1
ATOM 2221 C CA . ASN B 1 124 ? 22.703 -25 -6.543 1 89.88 124 ASN B CA 1
ATOM 2222 C C . ASN B 1 124 ? 22.156 -25.094 -7.961 1 89.88 124 ASN B C 1
ATOM 2224 O O . ASN B 1 124 ? 22.656 -24.453 -8.875 1 89.88 124 ASN B O 1
ATOM 2228 N N . SER B 1 125 ? 21.234 -25.969 -8.156 1 94.62 125 SER B N 1
ATOM 2229 C CA . SER B 1 125 ? 20.516 -26.078 -9.422 1 94.62 125 SER B CA 1
ATOM 2230 C C . SER B 1 125 ? 19.266 -25.203 -9.422 1 94.62 125 SER B C 1
ATOM 2232 O O . SER B 1 125 ? 18.781 -24.828 -8.359 1 94.62 125 SER B O 1
ATOM 2234 N N . SER B 1 126 ? 18.875 -24.812 -10.602 1 95.81 126 SER B N 1
ATOM 2235 C CA . SER B 1 126 ? 17.672 -24 -10.727 1 95.81 126 SER B CA 1
ATOM 2236 C C . SER B 1 126 ? 16.625 -24.688 -11.609 1 95.81 126 SER B C 1
ATOM 2238 O O . SER B 1 126 ? 16.969 -25.516 -12.453 1 95.81 126 SER B O 1
ATOM 2240 N N . ARG B 1 127 ? 15.422 -24.328 -11.336 1 95.25 127 ARG B N 1
ATOM 2241 C CA . ARG B 1 127 ? 14.328 -24.844 -12.164 1 95.25 127 ARG B CA 1
ATOM 2242 C C . ARG B 1 127 ? 13.219 -23.812 -12.297 1 95.25 127 ARG B C 1
ATOM 2244 O O . ARG B 1 127 ? 13.039 -22.969 -11.422 1 95.25 127 ARG B O 1
ATOM 2251 N N . ARG B 1 128 ? 12.5 -23.984 -13.375 1 97.19 128 ARG B N 1
ATOM 2252 C CA . ARG B 1 128 ? 11.273 -23.203 -13.547 1 97.19 128 ARG B CA 1
ATOM 2253 C C . ARG B 1 128 ? 10.086 -23.906 -12.914 1 97.19 128 ARG B C 1
ATOM 2255 O O . ARG B 1 128 ? 9.977 -25.141 -12.969 1 97.19 128 ARG B O 1
ATOM 2262 N N . THR B 1 129 ? 9.336 -23.156 -12.289 1 96.75 129 THR B N 1
ATOM 2263 C CA . THR B 1 129 ? 8.125 -23.703 -11.688 1 96.75 129 THR B CA 1
ATOM 2264 C C . THR B 1 129 ? 6.988 -22.688 -11.719 1 96.75 129 THR B C 1
ATOM 2266 O O . THR B 1 129 ? 7.211 -21.516 -12.016 1 96.75 129 THR B O 1
ATOM 2269 N N . TRP B 1 130 ? 5.777 -23.203 -11.602 1 97.5 130 TRP B N 1
ATOM 2270 C CA . TRP B 1 130 ? 4.594 -22.359 -11.555 1 97.5 130 TRP B CA 1
ATOM 2271 C C . TRP B 1 130 ? 4.113 -22.172 -10.117 1 97.5 130 TRP B C 1
ATOM 2273 O O . TRP B 1 130 ? 4.121 -23.125 -9.328 1 97.5 130 TRP B O 1
ATOM 2283 N N . ILE B 1 131 ? 3.734 -20.969 -9.812 1 97.31 131 ILE B N 1
ATOM 2284 C CA . ILE B 1 131 ? 3.084 -20.703 -8.531 1 97.31 131 ILE B CA 1
ATOM 2285 C C . ILE B 1 131 ? 1.679 -20.156 -8.773 1 97.31 131 ILE B C 1
ATOM 2287 O O . ILE B 1 131 ? 1.41 -19.547 -9.812 1 97.31 131 ILE B O 1
ATOM 2291 N N . ARG B 1 132 ? 0.818 -20.406 -7.82 1 97.06 132 ARG B N 1
ATOM 2292 C CA . ARG B 1 132 ? -0.532 -19.844 -7.832 1 97.06 132 ARG B CA 1
ATOM 2293 C C . ARG B 1 132 ? -0.686 -18.766 -6.777 1 97.06 132 ARG B C 1
ATOM 2295 O O . ARG B 1 132 ? -0.318 -18.953 -5.617 1 97.06 132 ARG B O 1
ATOM 2302 N N . VAL B 1 133 ? -1.168 -17.625 -7.227 1 96.88 133 VAL B N 1
ATOM 2303 C CA . VAL B 1 133 ? -1.344 -16.484 -6.328 1 96.88 133 VAL B CA 1
ATOM 2304 C C . VAL B 1 133 ? -2.787 -15.992 -6.398 1 96.88 133 VAL B C 1
ATOM 2306 O O . VAL B 1 133 ? -3.461 -16.156 -7.418 1 96.88 133 VAL B O 1
ATOM 2309 N N . ARG B 1 134 ? -3.107 -15.469 -5.297 1 95.31 134 ARG B N 1
ATOM 2310 C CA . ARG B 1 134 ? -4.438 -14.875 -5.184 1 95.31 134 ARG B CA 1
ATOM 2311 C C . ARG B 1 134 ? -4.418 -13.398 -5.578 1 95.31 134 ARG B C 1
ATOM 2313 O O . ARG B 1 134 ? -3.602 -12.625 -5.07 1 95.31 134 ARG B O 1
ATOM 2320 N N . GLN B 1 135 ? -5.387 -13.023 -6.531 1 96.88 135 GLN B N 1
ATOM 2321 C CA . GLN B 1 135 ? -5.5 -11.648 -7.004 1 96.88 135 GLN B CA 1
ATOM 2322 C C . GLN B 1 135 ? -6.84 -11.039 -6.605 1 96.88 135 GLN B C 1
ATOM 2324 O O . GLN B 1 135 ? -7.871 -11.711 -6.637 1 96.88 135 GLN B O 1
ATOM 2329 N N . HIS B 1 136 ? -6.711 -9.758 -6.168 1 97.81 136 HIS B N 1
ATOM 2330 C CA . HIS B 1 136 ? -7.934 -9.016 -5.895 1 97.81 136 HIS B CA 1
ATOM 2331 C C . HIS B 1 136 ? -8.383 -8.227 -7.117 1 97.81 136 HIS B C 1
ATOM 2333 O O . HIS B 1 136 ? -7.652 -7.359 -7.605 1 97.81 136 HIS B O 1
ATOM 2339 N N . GLY B 1 137 ? -9.602 -8.477 -7.562 1 97.12 137 GLY B N 1
ATOM 2340 C CA . GLY B 1 137 ? -10.125 -7.785 -8.727 1 97.12 137 GLY B CA 1
ATOM 2341 C C . GLY B 1 137 ? -10.703 -6.422 -8.406 1 97.12 137 GLY B C 1
ATOM 2342 O O . GLY B 1 137 ? -10.32 -5.418 -9.016 1 97.12 137 GLY B O 1
ATOM 2343 N N . GLU B 1 138 ? -11.625 -6.422 -7.434 1 98.25 138 GLU B N 1
ATOM 2344 C CA . GLU B 1 138 ? -12.305 -5.203 -7.012 1 98.25 138 GLU B CA 1
ATOM 2345 C C . GLU B 1 138 ? -12.258 -5.039 -5.496 1 98.25 138 GLU B C 1
ATOM 2347 O O . GLU B 1 138 ? -12.125 -6.023 -4.766 1 98.25 138 GLU B O 1
ATOM 2352 N N . CYS B 1 139 ? -12.359 -3.812 -5.102 1 98.69 139 CYS B N 1
ATOM 2353 C CA . CYS B 1 139 ? -12.406 -3.484 -3.68 1 98.69 139 CYS B CA 1
ATOM 2354 C C . CYS B 1 139 ? -13.727 -2.826 -3.316 1 98.69 139 CYS B C 1
ATOM 2356 O O . CYS B 1 139 ? -14.445 -2.338 -4.191 1 98.69 139 CYS B O 1
ATOM 2358 N N . SER B 1 140 ? -14.023 -2.908 -2.072 1 98.62 140 SER B N 1
ATOM 2359 C CA . SER B 1 140 ? -15.195 -2.225 -1.533 1 98.62 140 SER B CA 1
ATOM 2360 C C . SER B 1 140 ? -15 -1.863 -0.065 1 98.62 140 SER B C 1
ATOM 2362 O O . SER B 1 140 ? -14.188 -2.48 0.627 1 98.62 140 SER B O 1
ATOM 2364 N N . CYS B 1 141 ? -15.664 -0.757 0.3 1 98.62 141 CYS B N 1
ATOM 2365 C CA . CYS B 1 141 ? -15.641 -0.384 1.71 1 98.62 141 CYS B CA 1
ATOM 2366 C C . CYS B 1 141 ? -16.516 -1.321 2.533 1 98.62 141 CYS B C 1
ATOM 2368 O O . CYS B 1 141 ? -17.719 -1.458 2.264 1 98.62 141 CYS B O 1
ATOM 2370 N N 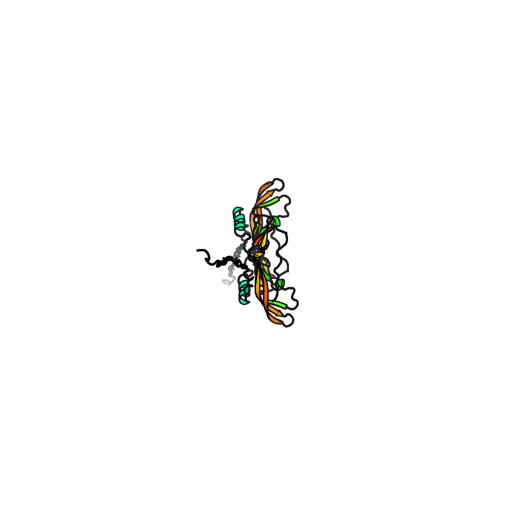. GLU B 1 142 ? -15.891 -1.962 3.494 1 97.75 142 GLU B N 1
ATOM 2371 C CA . GLU B 1 142 ? -16.578 -2.887 4.398 1 97.75 142 GLU B CA 1
ATOM 2372 C C . GLU B 1 142 ? -16.344 -2.502 5.855 1 97.75 142 GLU B C 1
ATOM 2374 O O . GLU B 1 142 ? -15.422 -1.743 6.168 1 97.75 142 GLU B O 1
ATOM 2379 N N . LEU B 1 143 ? -17.203 -3.035 6.723 1 96.88 143 LEU B N 1
ATOM 2380 C CA . LEU B 1 143 ? -17.016 -2.768 8.148 1 96.88 143 LEU B CA 1
ATOM 2381 C C . LEU B 1 143 ? -15.633 -3.199 8.609 1 96.88 143 LEU B C 1
ATOM 2383 O O . LEU B 1 143 ? -15.203 -4.324 8.344 1 96.88 1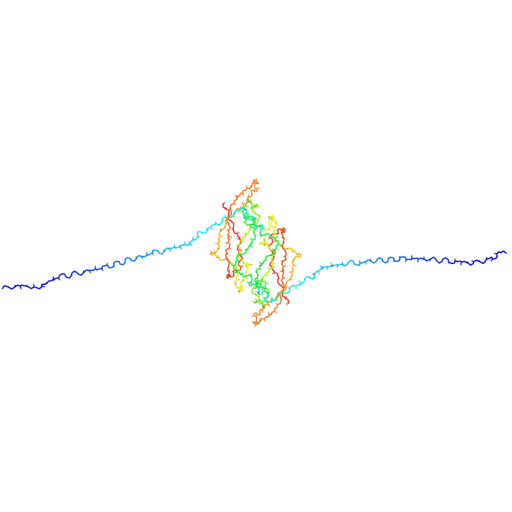43 LEU B O 1
ATOM 2387 N N . SER B 1 144 ? -14.977 -2.23 9.297 1 92.19 144 SER B N 1
ATOM 2388 C CA . SER B 1 144 ? -13.617 -2.492 9.742 1 92.19 144 SER B CA 1
ATOM 2389 C C . SER B 1 144 ? -13.594 -3.473 10.906 1 92.19 144 SER B C 1
ATOM 2391 O O . SER B 1 144 ? -14.297 -3.277 11.906 1 92.19 144 SER B O 1
ATOM 2393 N N . THR B 1 145 ? -12.875 -4.488 10.844 1 85.5 145 THR B N 1
ATOM 2394 C CA . THR B 1 145 ? -12.711 -5.453 11.93 1 85.5 145 THR B CA 1
ATOM 2395 C C . THR B 1 145 ? -11.406 -5.199 12.68 1 85.5 145 THR B C 1
ATOM 2397 O O . THR B 1 145 ? -11.133 -5.848 13.695 1 85.5 145 THR B O 1
ATOM 2400 N N . GLY B 1 146 ? -10.68 -4.16 12.305 1 83.62 146 GLY B N 1
ATOM 2401 C CA . GLY B 1 146 ? -9.383 -3.879 12.891 1 83.62 146 GLY B CA 1
ATOM 2402 C C . GLY B 1 146 ? -8.297 -4.84 12.438 1 83.62 146 GLY B C 1
ATOM 2403 O O . GLY B 1 146 ? -7.125 -4.66 12.766 1 83.62 146 GLY B O 1
ATOM 2404 N N . GLN B 1 147 ? -8.695 -5.863 11.703 1 81.5 147 GLN B N 1
ATOM 2405 C CA . GLN B 1 147 ? -7.73 -6.855 11.242 1 81.5 147 GLN B CA 1
ATOM 2406 C C . GLN B 1 147 ? -7.09 -6.434 9.922 1 81.5 147 GLN B C 1
ATOM 2408 O O . GLN B 1 147 ? -7.758 -5.867 9.055 1 81.5 147 GLN B O 1
ATOM 2413 N N . LYS B 1 148 ? -5.832 -6.578 9.883 1 84.25 148 LYS B N 1
ATOM 2414 C CA . LYS B 1 148 ? -5.109 -6.316 8.641 1 84.25 148 LYS B CA 1
ATOM 2415 C C . LYS B 1 148 ? -5.367 -7.414 7.613 1 84.25 148 LYS B C 1
ATOM 2417 O O . LYS B 1 148 ? -5.598 -8.57 7.977 1 84.25 148 LYS B O 1
ATOM 2422 N N . GLU B 1 149 ? -5.402 -6.977 6.402 1 87.44 149 GLU B N 1
ATOM 2423 C CA . GLU B 1 149 ? -5.531 -7.961 5.336 1 87.44 149 GLU B CA 1
ATOM 2424 C C . GLU B 1 149 ? -4.359 -8.945 5.344 1 87.44 149 GLU B C 1
ATOM 2426 O O . GLU B 1 149 ? -3.201 -8.531 5.441 1 87.44 149 GLU B O 1
ATOM 2431 N N . PRO B 1 150 ? -4.68 -10.125 5.227 1 89.12 150 PRO B N 1
ATOM 2432 C CA . PRO B 1 150 ? -3.604 -11.117 5.281 1 89.12 150 PRO B CA 1
ATOM 2433 C C . PRO B 1 150 ? -2.627 -10.992 4.113 1 89.12 150 PRO B C 1
ATOM 2435 O O . PRO B 1 150 ? -3.012 -10.555 3.027 1 89.12 150 PRO B O 1
ATOM 2438 N N . GLU B 1 151 ? -1.458 -11.391 4.441 1 90.81 151 GLU B N 1
ATOM 2439 C CA . GLU B 1 151 ? -0.465 -11.477 3.373 1 90.81 151 GLU B CA 1
ATOM 2440 C C . GLU B 1 151 ? -0.869 -12.508 2.324 1 90.81 151 GLU B C 1
ATOM 2442 O O . GLU B 1 151 ? -1.56 -13.477 2.635 1 90.81 151 GLU B O 1
ATOM 2447 N N . PRO B 1 152 ? -0.387 -12.297 1.073 1 94 152 PRO B N 1
ATOM 2448 C CA . PRO B 1 152 ? -0.764 -13.258 0.031 1 94 152 PRO B CA 1
ATOM 2449 C C . PRO B 1 152 ? -0.183 -14.648 0.272 1 94 152 PRO B C 1
ATOM 2451 O O . PRO B 1 152 ? 0.947 -14.773 0.75 1 94 152 PRO B O 1
ATOM 2454 N N . SER B 1 153 ? -1.001 -15.602 0.007 1 89.81 153 SER B N 1
ATOM 2455 C CA . SER B 1 153 ? -0.538 -16.984 0.052 1 89.81 153 SER B CA 1
ATOM 2456 C C . SER B 1 153 ? -0.118 -17.469 -1.331 1 89.81 153 SER B C 1
ATOM 2458 O O . SER B 1 153 ? -0.728 -17.109 -2.336 1 89.81 153 SER B O 1
ATOM 2460 N N . ILE B 1 154 ? 0.918 -18.219 -1.29 1 93.06 154 ILE B N 1
ATOM 2461 C CA . ILE B 1 154 ? 1.43 -18.766 -2.545 1 93.06 154 ILE B CA 1
ATOM 2462 C C . ILE B 1 154 ? 1.404 -20.281 -2.498 1 93.06 154 ILE B C 1
ATOM 2464 O O . ILE B 1 154 ? 1.751 -20.891 -1.479 1 93.06 154 ILE B O 1
ATOM 2468 N N . GLU B 1 155 ? 0.988 -20.906 -3.566 1 93 155 GLU B N 1
ATOM 2469 C CA . GLU B 1 155 ? 1.036 -22.344 -3.756 1 93 155 GLU B CA 1
ATOM 2470 C C . GLU B 1 155 ? 1.946 -22.719 -4.922 1 93 155 GLU B C 1
ATOM 2472 O O . GLU B 1 155 ? 1.814 -22.172 -6.02 1 93 155 GLU B O 1
ATOM 2477 N N . ILE B 1 156 ? 2.861 -23.562 -4.691 1 92.31 156 ILE B N 1
ATOM 2478 C CA . ILE B 1 156 ? 3.689 -24.078 -5.773 1 92.31 156 ILE B CA 1
ATOM 2479 C C . ILE B 1 156 ? 2.939 -25.188 -6.516 1 92.31 156 ILE B C 1
ATOM 2481 O O . ILE B 1 156 ? 2.375 -26.078 -5.891 1 92.31 156 ILE B O 1
ATOM 2485 N N . LEU B 1 157 ? 3.059 -25.125 -7.812 1 93.5 157 LEU B N 1
ATOM 2486 C CA . LEU B 1 157 ? 2.271 -26.062 -8.609 1 93.5 157 LEU B CA 1
ATOM 2487 C C . LEU B 1 157 ? 3.15 -27.188 -9.156 1 93.5 157 LEU B C 1
ATOM 2489 O O . LEU B 1 157 ? 4.34 -26.969 -9.414 1 93.5 157 LEU B O 1
#

Foldseek 3Di:
DDDPDDPDPPPPPPPPPPPPVPPPVPDPPCPVPVPPPDDDDDPVRVVVVQVVFAAKFFDKDKDAQCVQPVVDDFKGFDPPRIDIATAWWQPRHDDPDPQWGKHADPVQKDKDKDWTKMATNVPRDIDIWIKIKIHGGIIDIDGDPVDTDDDIHIGTD/DCPDDDDDPDPPPPPPPPPPPPPPPPDPPCPVPVPPPDDDDDPVRVVVVQVVFAAKFFDKDKDAQCVQPVVDDFKGFDPPRIDIATAWWQPRHDDPDPQWGKHADPVQKDKDKDWTKMATNVPRDIDIWIKIKIHGGIIDIDGDPVDTDDDIHIGTD

pLDDT: mean 82.56, std 23.45, range [25.72, 98.88]

InterPro domains:
  IPR000072 PDGF/VEGF domain [PF00341] (66-141)
  IPR000072 PDGF/VEGF domain [PS50278] (79-146)
  IPR029034 Cystine-knot cytokine [G3DSA:2.10.90.10] (43-154)
  IPR029034 Cystine-knot cytokine [SSF57501] (45-144)

Radius of gyration: 39.86 Å; Cα contacts (8 Å, |Δi|>4): 592; chains: 2; bounding box: 189×128×68 Å

Nearest PDB structures (foldseek):
  1wq9-assembly1_B  TM=7.527E-01  e=1.069E-05  Daboia russelii russelii
  1wq8-assembly1_A  TM=7.667E-01  e=2.970E-05  Vipera aspis aspis
  3mjk-assembly3_Y  TM=5.932E-01  e=4.613E-04  Homo sapiens
  5jpu-assembly1_B  TM=5.279E-01  e=3.298E+00  Rhodococcus erythropolis
  1wq9-assembly1_B  TM=7.528E-01  e=9.342E-06  Daboia russelii russelii

Solvent-accessible surface area (backbone atoms only — not comparable to full-atom values): 18057 Å² total; per-residue (Å²): 136,76,78,78,80,74,84,78,79,79,79,78,80,80,77,79,77,79,75,74,73,75,74,71,70,76,70,77,74,73,67,74,63,68,67,82,71,65,47,76,40,49,45,70,58,49,47,47,51,31,68,74,38,44,36,41,53,39,32,80,31,24,39,49,37,58,72,60,45,62,84,45,89,55,46,42,60,61,35,55,38,30,45,71,39,39,36,36,27,60,38,42,12,30,46,94,42,84,61,36,30,22,27,55,36,73,89,41,48,44,50,34,33,36,35,33,31,34,30,30,72,83,75,71,43,72,44,78,43,40,34,37,36,69,33,32,55,32,25,34,65,37,80,56,80,85,68,73,67,75,77,76,60,70,43,82,102,138,85,81,76,88,80,79,83,82,84,81,80,80,82,79,79,78,79,76,74,75,76,74,71,68,77,70,78,76,73,67,73,63,68,67,84,70,65,46,77,39,49,45,70,57,48,48,49,50,32,69,75,38,43,36,42,54,38,33,80,31,23,41,48,37,58,71,61,45,61,85,45,88,56,46,41,61,60,34,54,36,32,45,71,38,38,36,35,28,60,38,40,11,29,46,94,42,83,61,35,30,21,28,56,36,74,90,40,49,46,50,36,34,36,35,34,32,36,31,31,73,83,76,70,46,71,45,78,44,39,33,38,38,70,33,32,56,31,26,34,67,37,79,56,82,86,68,76,67,74,77,77,61,70,43,80,104

Sequence (314 aa):
MERGLTRRSFLRLLLLVLTAIGQTSPAPTHSDHRPLETKRTHLHTVLEATKNFICKKSQPRAYSLMDLMQHLPSESARRPVYIVLKRCDSYAGCCNSPDLSCAPVESSIYYEEMEIVMSSLKTNSSRRTWIRVRQHGECSCELSTGQKEPEPSIEILMERGLTRRSFLRLLLLVLTAIGQTSPAPTHSDHRPLETKRTHLHTVLEATKNFICKKSQPRAYSLMDLMQHLPSESARRPVYIVLKRCDSYAGCCNSPDLSCAPVESSIYYEEMEIVMSSLKTNSSRRTWIRVRQHGECSCELSTGQKEPEPSIEIL

Organism: Dinoponera quadriceps (NCBI:txid609295)

Secondary structure (DSSP, 8-state):
-TT-----------------------------------EEE-HHHHHHHHHTTBBTB-EEEEEEHHHHTTT-SSEEEEESSEEEEEE--TTSSB-SSTTEEEEE-GGGEEEEEEEEEEEETTT--EEEEEEEEEEE-BEEEEE--SPPPPPPPEEE-/--------------------------------------EEE-HHHHHHHHHTTBBTB-EEEEEEHHHHTTT-SSEEEEESSEEEEEE--TTSSB-SSTTEEEEE-GGGEEEEEEEEEEEETTT--EEEEEEEEEEE-BEEEEE--SPPPPPPPEEE-